Protein AF-A0A0G1U003-F1 (afdb_monomer_lite)

Sequence (260 aa):
MKIPNASFNQCFGLISQGITNNHKIAIVTQSVIHELNLAILPDIPWLSVIGLLAVGAGILLWPKIRLLILIPLIGFWFLHYNPWYAYGLAPLAVVIVGKILRRLPQPIAWVYCLLLLIGSASRKNPDLATYKAFLPAKLTAMNYIYDQAGGQPFASYHYLPEIYDFAYQYLYIWQAFRGRPLPTEFSYQPGAPTYINEKAGLLAMLPPVTKQPELIFLIIEKPDNIWHYPFESWLKQINFSEVVDKKIIGPELEVWQVAP

pLDDT: mean 77.99, std 18.66, range [32.09, 98.38]

Structure (mmCIF, N/CA/C/O backbone):
data_AF-A0A0G1U003-F1
#
_entry.id   AF-A0A0G1U003-F1
#
loop_
_atom_site.group_PDB
_atom_site.id
_atom_site.type_symbol
_atom_site.label_atom_id
_atom_site.label_alt_id
_atom_site.label_comp_id
_atom_site.label_asym_id
_atom_site.label_entity_id
_atom_site.label_seq_id
_atom_site.pdbx_PDB_ins_code
_atom_site.Cartn_x
_atom_site.Cartn_y
_atom_site.Cartn_z
_atom_site.occupancy
_atom_site.B_iso_or_equiv
_atom_site.auth_seq_id
_atom_site.auth_comp_id
_atom_site.auth_asym_id
_atom_site.auth_atom_id
_atom_site.pdbx_PDB_model_num
ATOM 1 N N . MET A 1 1 ? -23.713 -25.514 32.344 1.00 39.16 1 MET A N 1
ATOM 2 C CA . MET A 1 1 ? -22.641 -26.522 32.189 1.00 39.16 1 MET A CA 1
ATOM 3 C C . MET A 1 1 ? -21.382 -25.921 32.809 1.00 39.16 1 MET A C 1
ATOM 5 O O . MET A 1 1 ? -20.941 -24.888 32.330 1.00 39.16 1 MET A O 1
ATOM 9 N N . LYS A 1 2 ? -20.916 -26.427 33.961 1.00 32.66 2 LYS A N 1
ATOM 10 C CA . LYS A 1 2 ? -19.776 -25.859 34.710 1.00 32.66 2 LYS A CA 1
ATOM 11 C C . LYS A 1 2 ? -18.472 -26.449 34.169 1.00 32.66 2 LYS A C 1
ATOM 13 O O . LYS A 1 2 ? -18.298 -27.661 34.236 1.00 32.66 2 LYS A O 1
ATOM 18 N N . ILE A 1 3 ? -17.587 -25.601 33.655 1.00 35.09 3 ILE A N 1
ATOM 19 C CA . ILE A 1 3 ? -16.224 -25.973 33.256 1.00 35.09 3 ILE A CA 1
ATOM 20 C C . ILE A 1 3 ? -15.327 -25.855 34.504 1.00 35.09 3 ILE A C 1
ATOM 22 O O . ILE A 1 3 ? -15.489 -24.888 35.253 1.00 35.09 3 ILE A O 1
ATOM 26 N N . PRO A 1 4 ? -14.431 -26.817 34.794 1.00 44.50 4 PRO A N 1
ATOM 27 C CA . PRO A 1 4 ? -13.594 -26.756 35.985 1.00 44.50 4 PRO A CA 1
ATOM 28 C C . PRO A 1 4 ? -12.445 -25.754 35.815 1.00 44.50 4 PRO A C 1
ATOM 30 O O . PRO A 1 4 ? -11.776 -25.728 34.784 1.00 44.50 4 PRO A O 1
ATOM 33 N N . ASN A 1 5 ? -12.192 -24.973 36.871 1.00 40.19 5 ASN A N 1
ATOM 34 C CA . ASN A 1 5 ? -10.991 -24.157 37.045 1.00 40.19 5 ASN A CA 1
ATOM 35 C C . ASN A 1 5 ? -9.753 -25.064 37.124 1.00 40.19 5 ASN A C 1
ATOM 37 O O . ASN A 1 5 ? -9.452 -25.617 38.182 1.00 40.19 5 ASN A O 1
ATOM 41 N N . ALA A 1 6 ? -9.029 -25.198 36.014 1.00 38.81 6 ALA A N 1
ATOM 42 C CA . ALA A 1 6 ? -7.660 -25.693 36.016 1.00 38.81 6 ALA A CA 1
ATOM 43 C C . ALA A 1 6 ? -6.705 -24.506 36.223 1.00 38.81 6 ALA A C 1
ATOM 45 O O . ALA A 1 6 ? -6.741 -23.516 35.495 1.00 38.81 6 ALA A O 1
ATOM 46 N N . SER A 1 7 ? -5.872 -24.595 37.257 1.00 37.81 7 SER A N 1
ATOM 47 C CA . SER A 1 7 ? -4.879 -23.593 37.638 1.00 37.81 7 SER A CA 1
ATOM 48 C C . SER A 1 7 ? -3.868 -23.330 36.516 1.00 37.81 7 SER A C 1
ATOM 50 O O . SER A 1 7 ? -3.071 -24.197 36.164 1.00 37.81 7 SER A O 1
ATOM 52 N N . PHE A 1 8 ? -3.860 -22.094 36.020 1.00 40.66 8 PHE A N 1
ATOM 53 C CA . PHE A 1 8 ? -3.076 -21.595 34.882 1.00 40.66 8 PHE A CA 1
ATOM 54 C C . PHE A 1 8 ? -1.551 -21.489 35.130 1.00 40.66 8 PHE A C 1
ATOM 56 O O . PHE A 1 8 ? -0.791 -21.135 34.233 1.00 40.66 8 PHE A O 1
ATOM 63 N N . ASN A 1 9 ? -1.069 -21.836 36.329 1.00 36.97 9 ASN A N 1
ATOM 64 C CA . ASN A 1 9 ? 0.326 -21.625 36.742 1.00 36.97 9 ASN A CA 1
ATOM 65 C C . ASN A 1 9 ? 1.285 -22.802 36.474 1.00 36.97 9 ASN A C 1
ATOM 67 O O . ASN A 1 9 ? 2.432 -22.745 36.908 1.00 36.97 9 ASN A O 1
ATOM 71 N N . GLN A 1 10 ? 0.871 -23.857 35.760 1.00 36.75 10 GLN A N 1
ATOM 72 C CA . GLN A 1 10 ? 1.736 -25.025 35.501 1.00 36.75 10 GLN A CA 1
ATOM 73 C C . GLN A 1 10 ? 2.133 -25.256 34.030 1.00 36.75 10 GLN A C 1
ATOM 75 O O . GLN A 1 10 ? 2.961 -26.125 33.773 1.00 36.75 10 GLN A O 1
ATOM 80 N N . CYS A 1 11 ? 1.662 -24.449 33.069 1.00 36.75 11 CYS A N 1
ATOM 81 C CA . CYS A 1 11 ? 2.051 -24.598 31.652 1.00 36.75 11 CYS A CA 1
ATOM 82 C C . CYS A 1 11 ? 3.098 -23.592 31.139 1.00 36.75 11 CYS A C 1
ATOM 84 O O . CYS A 1 11 ? 3.609 -23.773 30.038 1.00 36.75 11 CYS A O 1
ATOM 86 N N . PHE A 1 12 ? 3.490 -22.582 31.923 1.00 39.31 12 PHE A N 1
ATOM 87 C CA . PHE A 1 12 ? 4.502 -21.594 31.505 1.00 39.31 12 PHE A CA 1
ATOM 88 C C . PHE A 1 12 ? 5.953 -21.952 31.884 1.00 39.31 12 PHE A C 1
ATOM 90 O O . PHE A 1 12 ? 6.874 -21.195 31.590 1.00 39.31 12 PHE A O 1
ATOM 97 N N . GLY A 1 13 ? 6.187 -23.122 32.487 1.00 32.09 13 GLY A N 1
ATOM 98 C CA . GLY A 1 13 ? 7.514 -23.537 32.960 1.00 32.09 13 GLY A CA 1
ATOM 99 C C . GLY A 1 13 ? 8.434 -24.210 31.932 1.00 32.09 13 GLY A C 1
ATOM 100 O O . GLY A 1 13 ? 9.567 -24.521 32.285 1.00 32.09 13 GLY A O 1
ATOM 101 N N . LEU A 1 14 ? 7.992 -24.475 30.693 1.00 35.47 14 LEU A N 1
ATOM 102 C CA . LEU A 1 14 ? 8.732 -25.367 29.775 1.00 35.47 14 LEU A CA 1
ATOM 103 C C . LEU A 1 14 ? 9.000 -24.840 28.355 1.00 35.47 14 LEU A C 1
ATOM 105 O O . LEU A 1 14 ? 9.573 -25.567 27.550 1.00 35.47 14 LEU A O 1
ATOM 109 N N . ILE A 1 15 ? 8.694 -23.575 28.045 1.00 43.00 15 ILE A N 1
ATOM 110 C CA . ILE A 1 15 ? 9.065 -22.958 26.749 1.00 43.00 15 ILE A CA 1
ATOM 111 C C . ILE A 1 15 ? 9.910 -21.694 26.974 1.00 43.00 15 ILE A C 1
ATOM 113 O O . ILE A 1 15 ? 9.718 -20.647 26.370 1.00 43.00 15 ILE A O 1
ATOM 117 N N . SER A 1 16 ? 10.875 -21.805 27.883 1.00 38.62 16 SER A N 1
ATOM 118 C CA . SER A 1 16 ? 12.062 -20.944 27.932 1.00 38.62 16 SER A CA 1
ATOM 119 C C . SER A 1 16 ? 13.303 -21.829 27.817 1.00 38.62 16 SER A C 1
ATOM 121 O O . SER A 1 16 ? 14.245 -21.749 28.601 1.00 38.62 16 SER A O 1
ATOM 123 N N . GLN A 1 17 ? 13.297 -22.754 26.851 1.00 42.28 17 GLN A N 1
ATOM 124 C CA . GLN A 1 17 ? 14.568 -23.279 26.375 1.00 42.28 17 GLN A CA 1
ATOM 125 C C . GLN A 1 17 ? 15.202 -22.158 25.568 1.00 42.28 17 GLN A C 1
ATOM 127 O O . GLN A 1 17 ? 14.739 -21.816 24.481 1.00 42.28 17 GLN A O 1
ATOM 132 N N . GLY A 1 18 ? 16.195 -21.520 26.189 1.00 40.31 18 GLY A N 1
ATOM 133 C CA . GLY A 1 18 ? 16.926 -20.400 25.631 1.00 40.31 18 GLY A CA 1
ATOM 134 C C . GLY A 1 18 ? 17.326 -20.701 24.197 1.00 40.31 18 GLY A C 1
ATOM 135 O O . GLY A 1 18 ? 18.188 -21.541 23.945 1.00 40.31 18 GLY A O 1
ATOM 136 N N . ILE A 1 19 ? 16.698 -19.991 23.261 1.00 47.06 19 ILE A N 1
ATOM 137 C CA . ILE A 1 19 ? 17.207 -19.868 21.903 1.00 47.06 19 ILE A CA 1
ATOM 138 C C . ILE A 1 19 ? 18.576 -19.219 22.072 1.00 47.06 19 ILE A C 1
ATOM 140 O O . ILE A 1 19 ? 18.680 -18.012 22.309 1.00 47.06 19 ILE A O 1
ATOM 144 N N . THR A 1 20 ? 19.615 -20.051 22.066 1.00 53.66 20 THR A N 1
ATOM 145 C CA . THR A 1 20 ? 20.994 -19.613 22.250 1.00 53.66 20 THR A CA 1
ATOM 146 C C . THR A 1 20 ? 21.300 -18.547 21.203 1.00 53.66 20 THR A C 1
ATOM 148 O O . THR A 1 20 ? 20.769 -18.586 20.089 1.00 53.66 20 THR A O 1
ATOM 151 N N . ASN A 1 21 ? 22.153 -17.578 21.538 1.00 53.84 21 ASN A N 1
ATOM 152 C CA . ASN A 1 21 ? 22.548 -16.533 20.587 1.00 53.84 21 ASN A CA 1
ATOM 153 C C . ASN A 1 21 ? 23.043 -17.133 19.258 1.00 53.84 21 ASN A C 1
ATOM 155 O O . ASN A 1 21 ? 22.779 -16.572 18.202 1.00 53.84 21 ASN A O 1
ATOM 159 N N . ASN A 1 22 ? 23.634 -18.331 19.296 1.00 54.34 22 ASN A N 1
ATOM 160 C CA . ASN A 1 22 ? 24.068 -19.078 18.117 1.00 54.34 22 ASN A CA 1
ATOM 161 C C . ASN A 1 22 ? 22.910 -19.486 17.192 1.00 54.34 22 ASN A C 1
ATOM 163 O O . ASN A 1 22 ? 23.078 -19.477 15.978 1.00 54.34 22 ASN A O 1
ATOM 167 N N . HIS A 1 23 ? 21.733 -19.805 17.733 1.00 50.38 23 HIS A N 1
ATOM 168 C CA . HIS A 1 23 ? 20.561 -20.168 16.934 1.00 50.38 23 HIS A CA 1
ATOM 169 C C . HIS A 1 23 ? 19.906 -18.935 16.292 1.00 50.38 23 HIS A C 1
ATOM 171 O O . HIS A 1 23 ? 19.503 -18.984 15.133 1.00 50.38 23 HIS A O 1
ATOM 177 N N . LYS A 1 24 ? 19.889 -17.791 16.996 1.00 49.19 24 LYS A N 1
ATOM 178 C CA . LYS A 1 24 ? 19.466 -16.503 16.413 1.00 49.19 24 LYS A CA 1
ATOM 179 C C . LYS A 1 24 ? 20.416 -16.049 15.306 1.00 49.19 24 LYS A C 1
ATOM 181 O O . LYS A 1 24 ? 19.954 -15.625 14.254 1.00 49.19 24 LYS A O 1
ATOM 186 N N . ILE A 1 25 ? 21.727 -16.189 15.524 1.00 57.12 25 ILE A N 1
ATOM 187 C CA . ILE A 1 25 ? 22.747 -15.902 14.509 1.00 57.12 25 ILE A CA 1
ATOM 188 C C . ILE A 1 25 ? 22.550 -16.824 13.308 1.00 57.12 25 ILE A C 1
ATOM 190 O O . ILE A 1 25 ? 22.477 -16.322 12.201 1.00 57.12 25 ILE A O 1
ATOM 194 N N . ALA A 1 26 ? 22.356 -18.131 13.503 1.00 57.47 26 ALA A N 1
ATOM 195 C CA . ALA A 1 26 ? 22.136 -19.066 12.400 1.00 57.47 26 ALA A CA 1
ATOM 196 C C . ALA A 1 26 ? 20.903 -18.715 11.549 1.00 57.47 26 ALA A C 1
ATOM 198 O O . ALA A 1 26 ? 20.994 -18.748 10.326 1.00 57.47 26 ALA A O 1
ATOM 199 N N . ILE A 1 27 ? 19.786 -18.322 12.170 1.00 55.41 27 ILE A N 1
ATOM 200 C CA . ILE A 1 27 ? 18.566 -17.911 11.456 1.00 55.41 27 ILE A CA 1
ATOM 201 C C . ILE A 1 27 ? 18.794 -16.602 10.688 1.00 55.41 27 ILE A C 1
ATOM 203 O O . ILE A 1 27 ? 18.436 -16.511 9.517 1.00 55.41 27 ILE A O 1
ATOM 207 N N . VAL A 1 28 ? 19.446 -15.609 11.302 1.00 52.78 28 VAL A N 1
ATOM 208 C CA . VAL A 1 28 ? 19.795 -14.348 10.625 1.00 52.78 28 VAL A CA 1
ATOM 209 C C . VAL A 1 28 ? 20.777 -14.600 9.481 1.00 52.78 28 VAL A C 1
ATOM 211 O O . VAL A 1 28 ? 20.593 -14.069 8.395 1.00 52.78 28 VAL A O 1
ATOM 214 N N . THR A 1 29 ? 21.784 -15.452 9.674 1.00 56.41 29 THR A N 1
ATOM 215 C CA . THR A 1 29 ? 22.757 -15.815 8.639 1.00 56.41 29 THR A CA 1
ATOM 216 C C . THR A 1 29 ? 22.098 -16.588 7.498 1.00 56.41 29 THR A C 1
ATOM 218 O O . THR A 1 29 ? 22.382 -16.294 6.345 1.00 56.41 29 THR A O 1
ATOM 221 N N . GLN A 1 30 ? 21.184 -17.521 7.778 1.00 55.81 30 GLN A N 1
ATOM 222 C CA . GLN A 1 30 ? 20.428 -18.232 6.742 1.00 55.81 30 GLN A CA 1
ATOM 223 C C . GLN A 1 30 ? 19.489 -17.302 5.976 1.00 55.81 30 GLN A C 1
ATOM 225 O O . GLN A 1 30 ? 19.419 -17.401 4.757 1.00 55.81 30 GLN A O 1
ATOM 230 N N . SER A 1 31 ? 18.830 -16.368 6.661 1.00 47.28 31 SER A N 1
ATOM 231 C CA . SER A 1 31 ? 17.992 -15.348 6.031 1.00 47.28 31 SER A CA 1
ATOM 232 C C . SER A 1 31 ? 18.815 -14.408 5.154 1.00 47.28 31 SER A C 1
ATOM 234 O O . SER A 1 31 ? 18.435 -14.147 4.023 1.00 47.28 31 SER A O 1
ATOM 236 N N . VAL A 1 32 ? 19.977 -13.952 5.630 1.00 50.94 32 VAL A N 1
ATOM 237 C CA . VAL A 1 32 ? 20.895 -13.105 4.856 1.00 50.94 32 VAL A CA 1
ATOM 238 C C . VAL A 1 32 ? 21.459 -13.866 3.659 1.00 50.94 32 VAL A C 1
ATOM 240 O O . VAL A 1 32 ? 21.494 -13.312 2.573 1.00 50.94 32 VAL A O 1
ATOM 243 N N . ILE A 1 33 ? 21.851 -15.134 3.808 1.00 53.09 33 ILE A N 1
ATOM 244 C CA . ILE A 1 33 ? 22.322 -15.969 2.690 1.00 53.09 33 ILE A CA 1
ATOM 245 C C . ILE A 1 33 ? 21.193 -16.240 1.691 1.00 53.09 33 ILE A C 1
ATOM 247 O O . ILE A 1 33 ? 21.440 -16.248 0.491 1.00 53.09 33 ILE A O 1
ATOM 251 N N . HIS A 1 34 ? 19.961 -16.445 2.154 1.00 54.28 34 HIS A N 1
ATOM 252 C CA . HIS A 1 34 ? 18.806 -16.647 1.284 1.00 54.28 34 HIS A CA 1
ATOM 253 C C . HIS A 1 34 ? 18.466 -15.377 0.494 1.00 54.28 34 HIS A C 1
ATOM 255 O O . HIS A 1 34 ? 18.334 -15.447 -0.722 1.00 54.28 34 HIS A O 1
ATOM 261 N N . GLU A 1 35 ? 18.429 -14.217 1.152 1.00 47.06 35 GLU A N 1
ATOM 262 C CA . GLU A 1 35 ? 18.242 -12.910 0.508 1.00 47.06 35 GLU A CA 1
ATOM 263 C C . GLU A 1 35 ? 19.414 -12.563 -0.424 1.00 47.06 35 GLU A C 1
ATOM 265 O O . GLU A 1 35 ? 19.202 -12.047 -1.515 1.00 47.06 35 GLU A O 1
ATOM 270 N N . LEU A 1 36 ? 20.654 -12.917 -0.063 1.00 46.53 36 LEU A N 1
ATOM 271 C CA . LEU A 1 36 ? 21.818 -12.794 -0.947 1.00 46.53 36 LEU A CA 1
ATOM 272 C C . LEU A 1 36 ? 21.691 -13.708 -2.169 1.00 46.53 36 LEU A C 1
ATOM 274 O O . LEU A 1 36 ? 21.957 -13.260 -3.275 1.00 46.53 36 LEU A O 1
ATOM 278 N N . ASN A 1 37 ? 21.236 -14.951 -2.006 1.00 48.28 37 ASN A N 1
ATOM 279 C CA . ASN A 1 37 ? 21.010 -15.877 -3.119 1.00 48.28 37 ASN A CA 1
ATOM 280 C C . ASN A 1 37 ? 19.840 -15.445 -4.019 1.00 48.28 37 ASN A C 1
ATOM 282 O O . ASN A 1 37 ? 19.847 -15.749 -5.206 1.00 48.28 37 ASN A O 1
ATOM 286 N N . LEU A 1 38 ? 18.850 -14.728 -3.479 1.00 48.62 38 LEU A N 1
ATOM 287 C CA . LEU A 1 38 ? 17.764 -14.115 -4.252 1.00 48.62 38 LEU A CA 1
ATOM 288 C C . LEU A 1 38 ? 18.200 -12.811 -4.943 1.00 48.62 38 LEU A C 1
ATOM 290 O O . LEU A 1 38 ? 17.670 -12.466 -5.999 1.00 48.62 38 LEU A O 1
ATOM 294 N N . ALA A 1 39 ? 19.154 -12.087 -4.352 1.00 41.53 39 ALA A N 1
ATOM 295 C CA . ALA A 1 39 ? 19.672 -10.819 -4.852 1.00 41.53 39 ALA A CA 1
ATOM 296 C C . ALA A 1 39 ? 20.861 -10.976 -5.809 1.00 41.53 39 ALA A C 1
ATOM 298 O O . ALA A 1 39 ? 21.170 -10.042 -6.537 1.00 41.53 39 ALA A O 1
ATOM 299 N N . ILE A 1 40 ? 21.549 -12.114 -5.860 1.00 43.78 40 ILE A N 1
ATOM 300 C CA . ILE A 1 40 ? 22.584 -12.344 -6.871 1.00 43.78 40 ILE A CA 1
ATOM 301 C C . ILE A 1 40 ? 21.887 -12.505 -8.230 1.00 43.78 40 ILE A C 1
ATOM 303 O O . ILE A 1 40 ? 20.922 -13.253 -8.372 1.00 43.78 40 ILE A O 1
ATOM 307 N N . LEU A 1 41 ? 22.353 -11.729 -9.221 1.00 46.25 41 LEU A N 1
ATOM 308 C CA . LEU A 1 41 ? 22.009 -11.859 -10.643 1.00 46.25 41 LEU A CA 1
ATOM 309 C C . LEU A 1 41 ? 21.799 -13.335 -11.018 1.00 46.25 41 LEU A C 1
ATOM 311 O O . LEU A 1 41 ? 22.546 -14.163 -10.506 1.00 46.25 41 LEU A O 1
ATOM 315 N N . PRO A 1 42 ? 20.867 -13.665 -11.936 1.00 45.12 42 PRO A N 1
ATOM 316 C CA . PRO A 1 42 ? 20.577 -15.052 -12.301 1.00 45.12 42 PRO A CA 1
ATOM 317 C C . PRO A 1 42 ? 21.884 -15.831 -12.460 1.00 45.12 42 PRO A C 1
ATOM 319 O O . PRO A 1 42 ? 22.745 -15.350 -13.202 1.00 45.12 42 PRO A O 1
ATOM 322 N N . ASP A 1 43 ? 22.018 -16.965 -11.749 1.00 49.59 43 ASP A N 1
ATOM 323 C CA . ASP A 1 43 ? 23.151 -17.921 -11.704 1.00 49.59 43 ASP A CA 1
ATOM 324 C C . ASP A 1 43 ? 23.443 -18.542 -13.080 1.00 49.59 43 ASP A C 1
ATOM 326 O O . ASP A 1 43 ? 23.496 -19.749 -13.311 1.00 49.59 43 ASP A O 1
ATOM 330 N N . ILE A 1 44 ? 23.569 -17.679 -14.063 1.00 60.91 44 ILE A N 1
ATOM 331 C CA . ILE A 1 44 ? 23.597 -17.956 -15.469 1.00 60.91 44 ILE A CA 1
ATOM 332 C C . ILE A 1 44 ? 24.861 -17.246 -15.948 1.00 60.91 44 ILE A C 1
ATOM 334 O O . ILE A 1 44 ? 24.814 -16.085 -16.368 1.00 60.91 44 ILE A O 1
ATOM 338 N N . PRO A 1 45 ? 26.020 -17.928 -15.880 1.00 64.25 45 PRO A N 1
ATOM 339 C CA . PRO A 1 45 ? 27.325 -17.348 -16.189 1.00 64.25 45 PRO A CA 1
ATOM 340 C C . PRO A 1 45 ? 27.403 -16.698 -17.575 1.00 64.25 45 PRO A C 1
ATOM 342 O O . PRO A 1 45 ? 28.241 -15.838 -17.814 1.00 64.25 45 PRO A O 1
ATOM 345 N N . TRP A 1 46 ? 26.526 -17.076 -18.510 1.00 64.88 46 TRP A N 1
ATOM 346 C CA . TRP A 1 46 ? 26.493 -16.468 -19.836 1.00 64.88 46 TRP A CA 1
ATOM 347 C C . TRP A 1 46 ? 25.840 -15.074 -19.860 1.00 64.88 46 TRP A C 1
ATOM 349 O O . TRP A 1 46 ? 26.194 -14.265 -20.717 1.00 64.88 46 TRP A O 1
ATOM 359 N N . LEU A 1 47 ? 24.949 -14.736 -18.918 1.00 55.66 47 LEU A N 1
ATOM 360 C CA . LEU A 1 47 ? 24.332 -13.404 -18.845 1.00 55.66 47 LEU A CA 1
ATOM 361 C C . LEU A 1 47 ? 25.326 -12.332 -18.382 1.00 55.66 47 LEU A C 1
ATOM 363 O O . LEU A 1 47 ? 25.301 -11.216 -18.903 1.00 55.66 47 LEU A O 1
ATOM 367 N N . SER A 1 48 ? 26.248 -12.667 -17.475 1.00 57.75 48 SER A N 1
ATOM 368 C CA . SER A 1 48 ? 27.329 -11.758 -17.069 1.00 57.75 48 SER A CA 1
ATOM 369 C C . SER A 1 48 ? 28.317 -11.507 -18.213 1.00 57.75 48 SER A C 1
ATOM 371 O O . SER A 1 48 ? 28.742 -10.369 -18.421 1.00 57.75 48 SER A O 1
ATOM 373 N N . VAL A 1 49 ? 28.604 -12.529 -19.029 1.00 69.81 49 VAL A N 1
ATOM 374 C CA . VAL A 1 49 ? 29.417 -12.399 -20.250 1.00 69.81 49 VAL A CA 1
ATOM 375 C C . VAL A 1 49 ? 28.735 -11.491 -21.277 1.00 69.81 49 VAL A C 1
ATOM 377 O O . VAL A 1 49 ? 29.374 -10.580 -21.803 1.00 69.81 49 VAL A O 1
ATOM 380 N N . ILE A 1 50 ? 27.433 -11.666 -21.532 1.00 67.31 50 ILE A N 1
ATOM 381 C CA . ILE A 1 50 ? 26.676 -10.779 -22.433 1.00 67.31 50 ILE A CA 1
ATOM 382 C C . ILE A 1 50 ? 26.644 -9.344 -21.897 1.00 67.31 50 ILE A C 1
ATOM 384 O O . ILE A 1 50 ? 26.839 -8.403 -22.669 1.00 67.31 50 ILE A O 1
ATOM 388 N N . GLY A 1 51 ? 26.455 -9.165 -20.587 1.00 63.50 51 GLY A N 1
ATOM 389 C CA . GLY A 1 51 ? 26.514 -7.857 -19.935 1.00 63.50 51 GLY A CA 1
ATOM 390 C C . GLY A 1 51 ? 27.859 -7.161 -20.159 1.00 63.50 51 GLY A C 1
ATOM 391 O O . GLY A 1 51 ? 27.895 -6.021 -20.620 1.00 63.50 51 GLY A O 1
ATOM 392 N N . LEU A 1 52 ? 28.971 -7.863 -19.928 1.00 67.50 52 LEU A N 1
ATOM 393 C CA . LEU A 1 52 ? 30.323 -7.341 -20.149 1.00 67.50 52 LEU A CA 1
ATOM 394 C C . LEU A 1 52 ? 30.587 -6.989 -21.621 1.00 67.50 52 LEU A C 1
ATOM 396 O O . LEU A 1 52 ? 31.162 -5.936 -21.904 1.00 67.50 52 LEU A O 1
ATOM 400 N N . LEU A 1 53 ? 30.124 -7.816 -22.563 1.00 71.81 53 LEU A N 1
ATOM 401 C CA . LEU A 1 53 ? 30.247 -7.543 -23.999 1.00 71.81 53 LEU A CA 1
ATOM 402 C C . LEU A 1 53 ? 29.432 -6.313 -24.424 1.00 71.81 53 LEU A C 1
ATOM 404 O O . LEU A 1 53 ? 29.939 -5.469 -25.165 1.00 71.81 53 LEU A O 1
ATOM 408 N N . ALA A 1 54 ? 28.202 -6.167 -23.926 1.00 64.44 54 ALA A N 1
ATOM 409 C CA . ALA A 1 54 ? 27.352 -5.010 -24.206 1.00 64.44 54 ALA A CA 1
ATOM 410 C C . ALA A 1 54 ? 27.960 -3.707 -23.658 1.00 64.44 54 ALA A C 1
ATOM 412 O O . ALA A 1 54 ? 27.934 -2.671 -24.328 1.00 64.44 54 ALA A O 1
ATOM 413 N N . VAL A 1 55 ? 28.570 -3.765 -22.473 1.00 61.56 55 VAL A N 1
ATOM 414 C CA . VAL A 1 55 ? 29.279 -2.638 -21.851 1.00 61.56 55 VAL A CA 1
ATOM 415 C C . VAL A 1 55 ? 30.541 -2.276 -22.623 1.00 61.56 55 VAL A C 1
ATOM 417 O O . VAL A 1 55 ? 30.738 -1.105 -22.951 1.00 61.56 55 VAL A O 1
ATOM 420 N N . GLY A 1 56 ? 31.363 -3.267 -22.977 1.00 70.12 56 GLY A N 1
ATOM 421 C CA . GLY A 1 56 ? 32.558 -3.068 -23.797 1.00 70.12 56 GLY A CA 1
ATOM 422 C C . GLY A 1 56 ? 32.222 -2.425 -25.144 1.00 70.12 56 GLY A C 1
ATOM 423 O O . GLY A 1 56 ? 32.828 -1.420 -25.523 1.00 70.12 56 GLY A O 1
ATOM 424 N N . ALA A 1 57 ? 31.184 -2.926 -25.821 1.00 69.06 57 ALA A N 1
ATOM 425 C CA . ALA A 1 57 ? 30.675 -2.345 -27.059 1.00 69.06 57 ALA A CA 1
ATOM 426 C C . ALA A 1 57 ? 30.171 -0.904 -26.855 1.00 69.06 57 ALA A C 1
ATOM 428 O O . ALA A 1 57 ? 30.508 -0.019 -27.643 1.00 69.06 57 ALA A O 1
ATOM 429 N N . GLY A 1 58 ? 29.426 -0.629 -25.779 1.00 64.06 58 GLY A N 1
ATOM 430 C CA . GLY A 1 58 ? 28.937 0.713 -25.448 1.00 64.06 58 GLY A CA 1
ATOM 431 C C . GLY A 1 58 ? 30.057 1.732 -25.197 1.00 64.06 58 GLY A C 1
ATOM 432 O O . GLY A 1 58 ? 29.980 2.869 -25.673 1.00 64.06 58 GLY A O 1
ATOM 433 N N . ILE A 1 59 ? 31.127 1.321 -24.510 1.00 67.19 59 ILE A N 1
ATOM 434 C CA . ILE A 1 59 ? 32.315 2.146 -24.228 1.00 67.19 59 ILE A CA 1
ATOM 435 C C . ILE A 1 59 ? 33.092 2.460 -25.514 1.00 67.19 59 ILE A C 1
ATOM 437 O O . ILE A 1 59 ? 33.526 3.604 -25.713 1.00 67.19 59 ILE A O 1
ATOM 441 N N . LEU A 1 60 ? 33.255 1.468 -26.395 1.00 70.31 60 LEU A N 1
ATOM 442 C CA . LEU A 1 60 ? 33.934 1.612 -27.687 1.00 70.31 60 LEU A CA 1
ATOM 443 C C . LEU A 1 60 ? 33.150 2.516 -28.644 1.00 70.31 60 LEU A C 1
ATOM 445 O O . LEU A 1 60 ? 33.725 3.420 -29.249 1.00 70.31 60 LEU A O 1
ATOM 449 N N . LEU A 1 61 ? 31.834 2.321 -28.738 1.00 68.38 61 LEU A N 1
ATOM 450 C CA . LEU A 1 61 ? 30.983 3.011 -29.706 1.00 68.38 61 LEU A CA 1
ATOM 451 C C . LEU A 1 61 ? 30.700 4.478 -29.341 1.00 68.38 61 LEU A C 1
ATOM 453 O O . LEU A 1 61 ? 30.416 5.271 -30.243 1.00 68.38 61 LEU A O 1
ATOM 457 N N . TRP A 1 62 ? 30.779 4.876 -28.061 1.00 69.00 62 TRP A N 1
ATOM 458 C CA . TRP A 1 62 ? 30.384 6.229 -27.632 1.00 69.00 62 TRP A CA 1
ATOM 459 C C . TRP A 1 62 ? 31.290 6.867 -26.563 1.00 69.00 62 TRP A C 1
ATOM 461 O O . TRP A 1 62 ? 30.905 6.950 -25.394 1.00 69.00 62 TRP A O 1
ATOM 471 N N . PRO A 1 63 ? 32.435 7.465 -26.959 1.00 74.31 63 PRO A N 1
ATOM 472 C CA . PRO A 1 63 ? 33.379 8.103 -26.034 1.00 74.31 63 PRO A CA 1
ATOM 473 C C . PRO A 1 63 ? 32.760 9.150 -25.104 1.00 74.31 63 PRO A C 1
ATOM 475 O O . PRO A 1 63 ? 33.132 9.231 -23.939 1.00 74.31 63 PRO A O 1
ATOM 478 N N . LYS A 1 64 ? 31.766 9.904 -25.590 1.00 75.94 64 LYS A N 1
ATOM 479 C CA . LYS A 1 64 ? 31.115 10.991 -24.839 1.00 75.94 64 LYS A CA 1
ATOM 480 C C . LYS A 1 64 ? 30.200 10.520 -23.700 1.00 75.94 64 LYS A C 1
ATOM 482 O O . LYS A 1 64 ? 29.820 11.335 -22.873 1.00 75.94 64 LYS A O 1
ATOM 487 N N . ILE A 1 65 ? 29.823 9.239 -23.668 1.00 71.56 65 ILE A N 1
ATOM 488 C CA . ILE A 1 65 ? 28.874 8.681 -22.683 1.00 71.56 65 ILE A CA 1
ATOM 489 C C . ILE A 1 65 ? 29.589 7.688 -21.748 1.00 71.56 65 ILE A C 1
ATOM 491 O O . ILE A 1 65 ? 28.986 7.161 -20.822 1.00 71.56 65 ILE A O 1
ATOM 495 N N . ARG A 1 66 ? 30.902 7.463 -21.931 1.00 74.25 66 ARG A N 1
ATOM 496 C CA . ARG A 1 66 ? 31.684 6.478 -21.163 1.00 74.25 66 ARG A CA 1
ATOM 497 C C . ARG A 1 66 ? 31.568 6.657 -19.654 1.00 74.25 66 ARG A C 1
ATOM 499 O O . ARG A 1 66 ? 31.381 5.666 -18.967 1.00 74.25 66 ARG A O 1
ATOM 506 N N . LEU A 1 67 ? 31.624 7.890 -19.148 1.00 72.56 67 LEU A N 1
ATOM 507 C CA . LEU A 1 67 ? 31.486 8.160 -17.711 1.00 72.56 67 LEU A CA 1
ATOM 508 C C . LEU A 1 67 ? 30.096 7.784 -17.180 1.00 72.56 67 LEU A C 1
ATOM 510 O O . LEU A 1 67 ? 29.991 7.208 -16.104 1.00 72.56 67 LEU A O 1
ATOM 514 N N . LEU A 1 68 ? 29.045 8.027 -17.967 1.00 67.75 68 LEU A N 1
ATOM 515 C CA . LEU A 1 68 ? 27.667 7.681 -17.611 1.00 67.75 68 LEU A CA 1
ATOM 516 C C . LEU A 1 68 ? 27.429 6.159 -17.596 1.00 67.75 68 LEU A C 1
ATOM 518 O O . LEU A 1 68 ? 26.503 5.698 -16.947 1.00 67.75 68 LEU A O 1
ATOM 522 N N . ILE A 1 69 ? 28.247 5.385 -18.317 1.00 69.44 69 ILE A N 1
ATOM 523 C CA . ILE A 1 69 ? 28.187 3.916 -18.340 1.00 69.44 69 ILE A CA 1
ATOM 524 C C . ILE A 1 69 ? 29.075 3.337 -17.232 1.00 69.44 69 ILE A C 1
ATOM 526 O O . ILE A 1 69 ? 28.634 2.491 -16.464 1.00 69.44 69 ILE A O 1
ATOM 530 N N . LEU A 1 70 ? 30.318 3.808 -17.126 1.00 73.31 70 LEU A N 1
ATOM 531 C CA . LEU A 1 70 ? 31.323 3.259 -16.218 1.00 73.31 70 LEU A CA 1
ATOM 532 C C . LEU A 1 70 ? 31.019 3.540 -14.745 1.00 73.31 70 LEU A C 1
ATOM 534 O O . LEU A 1 70 ? 31.223 2.652 -13.928 1.00 73.31 70 LEU A O 1
ATOM 538 N N . ILE A 1 71 ? 30.520 4.732 -14.395 1.00 72.44 71 ILE A N 1
ATOM 539 C CA . ILE A 1 71 ? 30.255 5.086 -12.990 1.00 72.44 71 ILE A CA 1
ATOM 540 C C . ILE A 1 71 ? 29.171 4.179 -12.377 1.00 72.44 71 ILE A C 1
ATOM 542 O O . ILE A 1 71 ? 29.443 3.592 -11.329 1.00 72.44 71 ILE A O 1
ATOM 546 N N . PRO A 1 72 ? 27.995 3.972 -13.009 1.00 69.44 72 PRO A N 1
ATOM 547 C CA . PRO A 1 72 ? 27.007 3.028 -12.495 1.00 69.44 72 PRO A CA 1
ATOM 548 C C . PRO A 1 72 ? 27.521 1.592 -12.474 1.00 69.44 72 PRO A C 1
ATOM 550 O O . PRO A 1 72 ? 27.285 0.898 -11.501 1.00 69.44 72 PRO A O 1
ATOM 553 N N . LEU A 1 73 ? 28.262 1.146 -13.497 1.00 70.38 73 LEU A N 1
ATOM 554 C CA . LEU A 1 73 ? 28.783 -0.226 -13.552 1.00 70.38 73 LEU A CA 1
ATOM 555 C C . LEU A 1 73 ? 29.814 -0.536 -12.472 1.00 70.38 73 LEU A C 1
ATOM 557 O O . LEU A 1 73 ? 29.750 -1.601 -11.867 1.00 70.38 73 LEU A O 1
ATOM 561 N N . ILE A 1 74 ? 30.736 0.392 -12.215 1.00 72.50 74 ILE A N 1
ATOM 562 C CA . ILE A 1 74 ? 31.677 0.277 -11.099 1.00 72.50 74 ILE A CA 1
ATOM 563 C C . ILE A 1 74 ? 30.893 0.303 -9.785 1.00 72.50 74 ILE A C 1
ATOM 565 O O . ILE A 1 74 ? 31.108 -0.560 -8.944 1.00 72.50 74 ILE A O 1
ATOM 569 N N . GLY A 1 75 ? 29.931 1.220 -9.635 1.00 68.12 75 GLY A N 1
ATOM 570 C CA . GLY A 1 75 ? 29.036 1.250 -8.476 1.00 68.12 75 GLY A CA 1
ATOM 571 C C . GLY A 1 75 ? 28.310 -0.082 -8.253 1.00 68.12 75 GLY A C 1
ATOM 572 O O . GLY A 1 75 ? 28.318 -0.599 -7.143 1.00 68.12 75 GLY A O 1
ATOM 573 N N . PHE A 1 76 ? 27.760 -0.689 -9.305 1.00 68.25 76 PHE A N 1
ATOM 574 C CA . PHE A 1 76 ? 27.049 -1.970 -9.242 1.00 68.25 76 PHE A CA 1
ATOM 575 C C . PHE A 1 76 ? 27.945 -3.160 -8.929 1.00 68.25 76 PHE A C 1
ATOM 577 O O . PHE A 1 76 ? 27.451 -4.141 -8.391 1.00 68.25 76 PHE A O 1
ATOM 584 N N . TRP A 1 77 ? 29.243 -3.086 -9.223 1.00 67.25 77 TRP A N 1
ATOM 585 C CA . TRP A 1 77 ? 30.183 -4.144 -8.856 1.00 67.25 77 TRP A CA 1
ATOM 586 C C . TRP A 1 77 ? 30.441 -4.204 -7.343 1.00 67.25 77 TRP A C 1
ATOM 588 O O . TRP A 1 77 ? 30.751 -5.265 -6.810 1.00 67.25 77 TRP A O 1
ATOM 598 N N . PHE A 1 78 ? 30.311 -3.071 -6.645 1.00 67.25 78 PHE A N 1
ATOM 599 C CA . PHE A 1 78 ? 30.562 -2.965 -5.202 1.00 67.25 78 PHE A CA 1
ATOM 600 C C . PHE A 1 78 ? 29.286 -2.867 -4.352 1.00 67.25 78 PHE A C 1
ATOM 602 O O . PHE A 1 78 ? 29.365 -2.953 -3.127 1.00 67.25 78 PHE A O 1
ATOM 609 N N . LEU A 1 79 ? 28.118 -2.683 -4.972 1.00 61.47 79 LEU A N 1
ATOM 610 C CA . LEU A 1 79 ? 26.827 -2.612 -4.291 1.00 61.47 79 LEU A CA 1
ATOM 611 C C . LEU A 1 79 ? 26.095 -3.956 -4.381 1.00 61.47 79 LEU A C 1
ATOM 613 O O . LEU A 1 79 ? 26.119 -4.616 -5.416 1.00 61.47 79 LEU A O 1
ATOM 617 N N . HIS A 1 80 ? 25.399 -4.338 -3.308 1.00 63.56 80 HIS A N 1
ATOM 618 C CA . HIS A 1 80 ? 24.496 -5.492 -3.315 1.00 63.56 80 HIS A CA 1
ATOM 619 C C . HIS A 1 80 ? 23.467 -5.319 -4.425 1.00 63.56 80 HIS A C 1
ATOM 621 O O . HIS A 1 80 ? 22.760 -4.314 -4.428 1.00 63.56 80 HIS A O 1
ATOM 627 N N . TYR A 1 81 ? 23.395 -6.262 -5.368 1.00 60.09 81 TYR A N 1
ATOM 628 C CA . TYR A 1 81 ? 22.506 -6.112 -6.512 1.00 60.09 81 TYR A CA 1
ATOM 629 C C . TYR A 1 81 ? 21.071 -5.891 -6.037 1.00 60.09 81 TYR A C 1
ATOM 631 O O . TYR A 1 81 ? 20.501 -6.664 -5.272 1.00 60.09 81 TYR A O 1
ATOM 639 N N . ASN A 1 82 ? 20.507 -4.781 -6.491 1.00 60.34 82 ASN A N 1
ATOM 640 C CA . ASN A 1 82 ? 19.150 -4.385 -6.203 1.00 60.34 82 ASN A CA 1
ATOM 641 C C . ASN A 1 82 ? 18.473 -4.095 -7.547 1.00 60.34 82 ASN A C 1
ATOM 643 O O . ASN A 1 82 ? 19.028 -3.318 -8.321 1.00 60.34 82 ASN A O 1
ATOM 647 N N . PRO A 1 83 ? 17.290 -4.645 -7.863 1.00 61.94 83 PRO A N 1
ATOM 648 C CA . PRO A 1 83 ? 16.588 -4.350 -9.115 1.00 61.94 83 PRO A CA 1
ATOM 649 C C . PRO A 1 83 ? 16.437 -2.844 -9.410 1.00 61.94 83 PRO A C 1
ATOM 651 O O . PRO A 1 83 ? 16.465 -2.439 -10.574 1.00 61.94 83 PRO A O 1
ATOM 654 N N . TRP A 1 84 ? 16.374 -1.994 -8.373 1.00 57.69 84 TRP A N 1
ATOM 655 C CA . TRP A 1 84 ? 16.365 -0.525 -8.481 1.00 57.69 84 TRP A CA 1
ATOM 656 C C . TRP A 1 84 ? 17.561 0.047 -9.259 1.00 57.69 84 TRP A C 1
ATOM 658 O O . TRP A 1 84 ? 17.461 1.079 -9.921 1.00 57.69 84 TRP A O 1
ATOM 668 N N . TYR A 1 85 ? 18.684 -0.657 -9.265 1.00 66.56 85 TYR A N 1
ATOM 669 C CA . TYR A 1 85 ? 19.892 -0.309 -10.003 1.00 66.56 85 TYR A CA 1
ATOM 670 C C . TYR A 1 85 ? 19.745 -0.461 -11.514 1.00 66.56 85 TYR A C 1
ATOM 672 O O . TYR A 1 85 ? 20.226 0.385 -12.270 1.00 66.56 85 TYR A O 1
ATOM 680 N N . ALA A 1 86 ? 19.003 -1.472 -11.968 1.00 69.88 86 ALA A N 1
ATOM 681 C CA . ALA A 1 86 ? 18.684 -1.628 -13.382 1.00 69.88 86 ALA A CA 1
ATOM 682 C C . ALA A 1 86 ? 17.822 -0.459 -13.890 1.00 69.88 86 ALA A C 1
ATOM 684 O O . ALA A 1 86 ? 18.029 0.017 -15.008 1.00 69.88 86 ALA A O 1
ATOM 685 N N . TYR A 1 87 ? 16.929 0.082 -13.051 1.00 69.81 87 TYR A N 1
ATOM 686 C CA . TYR A 1 87 ? 16.192 1.308 -13.377 1.00 69.81 87 TYR A CA 1
ATOM 687 C C . TYR A 1 87 ? 17.112 2.527 -13.516 1.00 69.81 87 TYR A C 1
ATOM 689 O O . TYR A 1 87 ? 16.865 3.382 -14.366 1.00 69.81 87 TYR A O 1
ATOM 697 N N . GLY A 1 88 ? 18.224 2.581 -12.776 1.00 67.25 88 GLY A N 1
ATOM 698 C CA . GLY A 1 88 ? 19.265 3.600 -12.950 1.00 67.25 88 GLY A CA 1
ATOM 699 C C . GLY A 1 88 ? 19.921 3.592 -14.339 1.00 67.25 88 GLY A C 1
ATOM 700 O O . GLY A 1 88 ? 20.422 4.621 -14.790 1.00 67.25 88 GLY A O 1
ATOM 701 N N . LEU A 1 89 ? 19.866 2.467 -15.064 1.00 74.25 89 LEU A N 1
ATOM 702 C CA . LEU A 1 89 ? 20.328 2.355 -16.453 1.00 74.25 89 LEU A CA 1
ATOM 703 C C . LEU A 1 89 ? 19.267 2.769 -17.486 1.00 74.25 89 LEU A C 1
ATOM 705 O O . LEU A 1 89 ? 19.576 2.846 -18.678 1.00 74.25 89 LEU A O 1
ATOM 709 N N . ALA A 1 90 ? 18.034 3.080 -17.072 1.00 78.06 90 ALA A N 1
ATOM 710 C CA . ALA A 1 90 ? 16.964 3.471 -17.988 1.00 78.06 90 ALA A CA 1
ATOM 711 C C . ALA A 1 90 ? 17.325 4.678 -18.882 1.00 78.06 90 ALA A C 1
ATOM 713 O O . ALA A 1 90 ? 17.079 4.594 -20.088 1.00 78.06 90 ALA A O 1
ATOM 714 N N . PRO A 1 91 ? 17.972 5.761 -18.392 1.00 78.19 91 PRO A N 1
ATOM 715 C CA . PRO A 1 91 ? 18.390 6.867 -19.256 1.00 78.19 91 PRO A CA 1
ATOM 716 C C . PRO A 1 91 ? 19.356 6.425 -20.363 1.00 78.19 91 PRO A C 1
ATOM 718 O O . PRO A 1 91 ? 19.237 6.864 -21.508 1.00 78.19 91 PRO A O 1
ATOM 721 N N . LEU A 1 92 ? 20.285 5.515 -20.049 1.00 77.31 92 LEU A N 1
ATOM 722 C CA . LEU A 1 92 ? 21.213 4.954 -21.029 1.00 77.31 92 LEU A CA 1
ATOM 723 C C . LEU A 1 92 ? 20.461 4.134 -22.083 1.00 77.31 92 LEU A C 1
ATOM 725 O O . LEU A 1 92 ? 20.697 4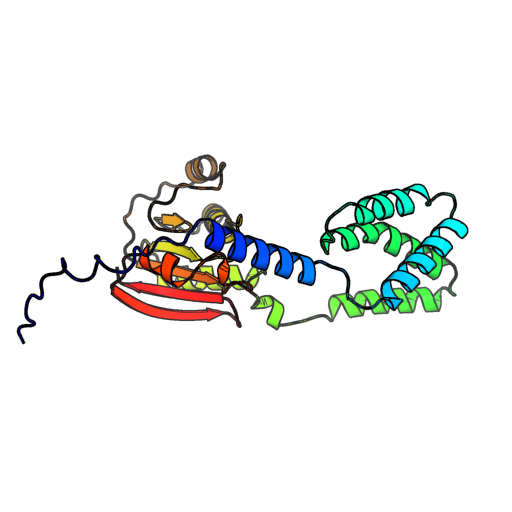.319 -23.278 1.00 77.31 92 LEU A O 1
ATOM 729 N N . ALA A 1 93 ? 19.531 3.277 -21.655 1.00 79.12 93 ALA A N 1
ATOM 730 C CA . ALA A 1 93 ? 18.693 2.498 -22.561 1.00 79.12 93 ALA A CA 1
ATOM 731 C C . ALA A 1 93 ? 17.894 3.411 -23.508 1.00 79.12 93 ALA A C 1
ATOM 733 O O . ALA A 1 93 ? 17.927 3.210 -24.721 1.00 79.12 93 ALA A O 1
ATOM 734 N N . VAL A 1 94 ? 17.267 4.473 -22.989 1.00 84.75 94 VAL A N 1
ATOM 735 C CA . VAL A 1 94 ? 16.529 5.466 -23.791 1.00 84.75 94 VAL A CA 1
ATOM 736 C C . VAL A 1 94 ? 17.434 6.136 -24.829 1.00 84.75 94 VAL A C 1
ATOM 738 O O . VAL A 1 94 ? 17.052 6.252 -25.995 1.00 84.75 94 VAL A O 1
ATOM 741 N N . VAL A 1 95 ? 18.655 6.533 -24.453 1.00 83.94 95 VAL A N 1
ATOM 742 C CA . VAL A 1 95 ? 19.619 7.140 -25.389 1.00 83.94 95 VAL A CA 1
ATOM 743 C C . VAL A 1 95 ? 20.044 6.156 -26.480 1.00 83.94 95 VAL A C 1
ATOM 745 O O . VAL A 1 95 ? 20.126 6.541 -27.651 1.00 83.94 95 VAL A O 1
ATOM 748 N N . ILE A 1 96 ? 20.313 4.897 -26.124 1.00 83.50 96 ILE A N 1
ATOM 749 C CA . ILE A 1 96 ? 20.690 3.848 -27.081 1.00 83.50 96 ILE A CA 1
ATOM 750 C C . ILE A 1 96 ? 19.541 3.592 -28.061 1.00 83.50 96 ILE A C 1
ATOM 752 O O . ILE A 1 96 ? 19.754 3.685 -29.272 1.00 83.50 96 ILE A O 1
ATOM 756 N N . VAL A 1 97 ? 18.322 3.358 -27.563 1.00 86.81 97 VAL A N 1
ATOM 757 C CA . VAL A 1 97 ? 17.131 3.145 -28.400 1.00 86.81 97 VAL A CA 1
ATOM 758 C C . VAL A 1 97 ? 16.886 4.352 -29.305 1.00 86.81 97 VAL A C 1
ATOM 760 O O . VAL A 1 97 ? 16.712 4.185 -30.509 1.00 86.81 97 VAL A O 1
ATOM 763 N N . GLY A 1 98 ? 16.974 5.577 -28.781 1.00 89.62 98 GLY A N 1
ATOM 764 C CA . GLY A 1 98 ? 16.810 6.797 -29.573 1.00 89.62 98 GLY A CA 1
ATOM 765 C C . GLY A 1 98 ? 17.829 6.923 -30.712 1.00 89.62 98 GLY A C 1
ATOM 766 O O . GLY A 1 98 ? 17.478 7.330 -31.820 1.00 89.62 98 GLY A O 1
ATOM 767 N N . LYS A 1 99 ? 19.091 6.536 -30.488 1.00 87.38 99 LYS A N 1
ATOM 768 C CA . LYS A 1 99 ? 20.118 6.518 -31.544 1.00 87.38 99 LYS A CA 1
ATOM 769 C C . LYS A 1 99 ? 19.872 5.437 -32.592 1.00 87.38 99 LYS A C 1
ATOM 771 O O . LYS A 1 99 ? 20.099 5.705 -33.770 1.00 87.38 99 LYS A O 1
ATOM 776 N N . ILE A 1 100 ? 19.433 4.249 -32.177 1.00 88.25 100 ILE A N 1
ATOM 777 C CA . ILE A 1 100 ? 19.060 3.166 -33.097 1.00 88.25 100 ILE A CA 1
ATOM 778 C C . ILE A 1 100 ? 17.903 3.637 -33.981 1.00 88.25 100 ILE A C 1
ATOM 780 O O . ILE A 1 100 ? 18.016 3.581 -35.203 1.00 88.25 100 ILE A O 1
ATOM 784 N N . LEU A 1 101 ? 16.852 4.208 -33.385 1.00 90.50 101 LEU A N 1
ATOM 785 C CA . 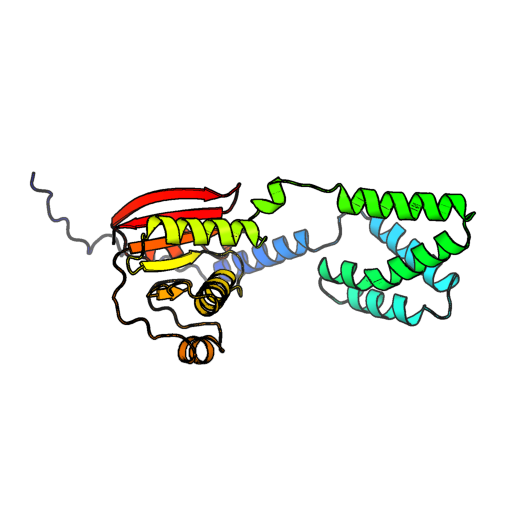LEU A 1 101 ? 15.688 4.714 -34.115 1.00 90.50 101 LEU A CA 1
ATOM 786 C C . LEU A 1 101 ? 16.048 5.806 -35.126 1.00 90.50 101 LEU A C 1
ATOM 788 O O . LEU A 1 101 ? 15.527 5.794 -36.234 1.00 90.50 101 LEU A O 1
ATOM 792 N N . ARG A 1 102 ? 16.989 6.701 -34.799 1.00 93.19 102 ARG A N 1
ATOM 793 C CA . ARG A 1 102 ? 17.479 7.728 -35.740 1.00 93.19 102 ARG A CA 1
ATOM 794 C C . ARG A 1 102 ? 18.208 7.165 -36.961 1.00 93.19 102 ARG A C 1
ATOM 796 O O . ARG A 1 102 ? 18.319 7.871 -37.957 1.00 93.19 102 ARG A O 1
ATOM 803 N N . ARG A 1 103 ? 18.760 5.952 -36.875 1.00 93.94 103 ARG A N 1
ATOM 804 C CA . ARG A 1 103 ? 19.455 5.293 -37.994 1.00 93.94 103 ARG A CA 1
ATOM 805 C C . ARG A 1 103 ? 18.529 4.434 -38.851 1.00 93.94 103 ARG A C 1
ATOM 807 O O . ARG A 1 103 ? 18.930 4.043 -39.942 1.00 93.94 103 ARG A O 1
ATOM 814 N N . LEU A 1 104 ? 17.330 4.122 -38.367 1.00 93.25 104 LEU A N 1
ATOM 815 C CA . LEU A 1 104 ? 16.350 3.348 -39.117 1.00 93.25 104 LEU A CA 1
ATOM 816 C C . LEU A 1 104 ? 15.609 4.236 -40.132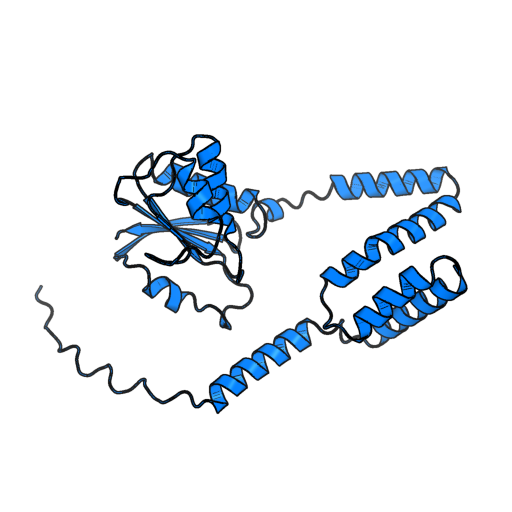 1.00 93.25 104 LEU A C 1
ATOM 818 O O . LEU A 1 104 ? 15.451 5.438 -39.902 1.00 93.25 104 LEU A O 1
ATOM 822 N N . PRO A 1 105 ? 15.105 3.660 -41.237 1.00 96.94 105 PRO A N 1
ATOM 823 C CA . PRO A 1 105 ? 14.154 4.341 -42.107 1.00 96.94 105 PRO A CA 1
ATOM 824 C C . PRO A 1 105 ? 12.970 4.886 -41.300 1.00 96.94 105 PRO A C 1
ATOM 826 O O . PRO A 1 105 ? 12.397 4.170 -40.474 1.00 96.94 105 PRO A O 1
ATOM 829 N N . GLN A 1 106 ? 12.579 6.138 -41.558 1.00 95.69 106 GLN A N 1
ATOM 830 C CA . GLN A 1 106 ? 11.536 6.827 -40.786 1.00 95.69 106 GLN A CA 1
ATOM 831 C C . GLN A 1 106 ? 10.237 6.017 -40.620 1.00 95.69 106 GLN A C 1
ATOM 833 O O . GLN A 1 106 ? 9.742 5.964 -39.495 1.00 95.69 106 GLN A O 1
ATOM 838 N N . PRO A 1 107 ? 9.698 5.331 -41.653 1.00 97.19 107 PRO A N 1
ATOM 839 C CA . PRO A 1 107 ? 8.479 4.539 -41.486 1.00 97.19 107 PRO A CA 1
ATOM 840 C C . PRO A 1 107 ? 8.625 3.439 -40.428 1.00 97.19 107 PRO A C 1
ATOM 842 O O . PRO A 1 107 ? 7.727 3.236 -39.618 1.00 97.19 107 PRO A O 1
ATOM 845 N N . ILE A 1 108 ? 9.783 2.774 -40.384 1.00 95.38 108 ILE A N 1
ATOM 846 C CA . ILE A 1 108 ? 10.068 1.701 -39.422 1.00 95.38 108 ILE A CA 1
ATOM 847 C C . ILE A 1 108 ? 10.160 2.271 -38.004 1.00 95.38 108 ILE A C 1
ATOM 849 O O . ILE A 1 108 ? 9.592 1.702 -37.072 1.00 95.38 108 ILE A O 1
ATOM 853 N N . ALA A 1 109 ? 10.830 3.415 -37.837 1.00 93.94 109 ALA A N 1
ATOM 854 C CA . ALA A 1 109 ? 10.920 4.088 -36.544 1.00 93.94 109 ALA A CA 1
ATOM 855 C C . ALA A 1 109 ? 9.534 4.508 -36.019 1.00 93.94 109 ALA A C 1
ATOM 857 O O . ALA A 1 109 ? 9.239 4.303 -34.842 1.00 93.94 109 ALA A O 1
ATOM 858 N N . TRP A 1 110 ? 8.661 5.032 -36.888 1.00 95.75 110 TRP A N 1
ATOM 859 C CA . TRP A 1 110 ? 7.288 5.391 -36.523 1.00 95.75 110 TRP A CA 1
ATOM 860 C C . TRP A 1 110 ? 6.451 4.180 -36.122 1.00 95.75 110 TRP A C 1
ATOM 862 O O . TRP A 1 110 ? 5.794 4.225 -35.083 1.00 95.75 110 TRP A O 1
ATOM 872 N N . VAL A 1 111 ? 6.512 3.090 -36.893 1.00 95.69 111 VAL A N 1
ATOM 873 C CA . VAL A 1 111 ? 5.828 1.832 -36.554 1.00 95.69 111 VAL A CA 1
ATOM 874 C C . VAL A 1 111 ? 6.299 1.317 -35.196 1.00 95.69 111 VAL A C 1
ATOM 876 O O . VAL A 1 111 ? 5.473 0.964 -34.361 1.00 95.69 111 VAL A O 1
ATOM 879 N N . TYR A 1 112 ? 7.605 1.339 -34.927 1.00 92.75 112 TYR A N 1
ATOM 880 C CA . TYR A 1 112 ? 8.144 0.928 -33.632 1.00 92.75 112 TYR A CA 1
ATOM 881 C C . TYR A 1 112 ? 7.629 1.797 -32.475 1.00 92.75 112 TYR A C 1
ATOM 883 O O . TYR A 1 112 ? 7.162 1.266 -31.469 1.00 92.75 112 TYR A O 1
ATOM 891 N N . CYS A 1 113 ? 7.661 3.127 -32.611 1.00 92.31 113 CYS A N 1
ATOM 892 C CA . CYS A 1 113 ? 7.127 4.036 -31.594 1.00 92.31 113 CYS A CA 1
ATOM 893 C C . CYS A 1 113 ? 5.630 3.807 -31.353 1.00 92.31 113 CYS A C 1
ATOM 895 O O . CYS A 1 113 ? 5.186 3.787 -30.206 1.00 92.31 113 CYS A O 1
ATOM 897 N N . LEU A 1 114 ? 4.857 3.589 -32.418 1.00 93.75 114 LEU A N 1
ATOM 898 C CA . LEU A 1 114 ? 3.435 3.286 -32.316 1.00 93.75 114 LEU A CA 1
ATOM 899 C C . LEU A 1 114 ? 3.199 1.957 -31.587 1.00 93.75 114 LEU A C 1
ATOM 901 O O . LEU A 1 114 ? 2.362 1.899 -30.692 1.00 93.75 114 LEU A O 1
ATOM 905 N N . LEU A 1 115 ? 3.969 0.913 -31.904 1.00 90.25 115 LEU A N 1
ATOM 906 C CA . LEU A 1 115 ? 3.901 -0.376 -31.210 1.00 90.25 115 LEU A CA 1
ATOM 907 C C . LEU A 1 115 ? 4.271 -0.256 -29.727 1.00 90.25 115 LEU A C 1
ATOM 909 O O . LEU A 1 115 ? 3.631 -0.901 -28.901 1.00 90.25 115 LEU A O 1
ATOM 913 N N . LEU A 1 116 ? 5.243 0.589 -29.364 1.00 87.81 116 LEU A N 1
ATOM 914 C CA . LEU A 1 116 ? 5.555 0.875 -27.960 1.00 87.81 116 LEU A CA 1
ATOM 915 C C . LEU A 1 116 ? 4.385 1.553 -27.237 1.00 87.81 116 LEU A C 1
ATOM 917 O O . LEU A 1 116 ? 4.056 1.167 -26.115 1.00 87.81 116 LEU A O 1
ATOM 921 N N . LEU A 1 117 ? 3.739 2.535 -27.871 1.00 87.69 117 LEU A N 1
ATOM 922 C CA . LEU A 1 117 ? 2.578 3.222 -27.299 1.00 87.69 117 LEU A CA 1
ATOM 923 C C . LEU A 1 117 ? 1.384 2.276 -27.146 1.00 87.69 117 LEU A C 1
ATOM 925 O O . LEU A 1 117 ? 0.788 2.217 -26.073 1.00 87.69 117 LEU A O 1
ATOM 929 N N . ILE A 1 118 ? 1.077 1.493 -28.184 1.00 87.88 118 ILE A N 1
ATOM 930 C CA . ILE A 1 118 ? 0.007 0.489 -28.153 1.00 87.88 118 ILE A CA 1
ATOM 931 C C . ILE A 1 118 ? 0.319 -0.569 -27.098 1.00 87.88 118 ILE A C 1
ATOM 933 O O . ILE A 1 118 ? -0.549 -0.890 -26.294 1.00 87.88 118 ILE A O 1
ATOM 937 N N . GLY A 1 119 ? 1.547 -1.085 -27.052 1.00 82.00 119 GLY A N 1
ATOM 938 C CA . GLY A 1 119 ? 1.969 -2.082 -26.072 1.00 82.00 119 GLY A CA 1
ATOM 939 C C . GLY A 1 119 ? 1.876 -1.573 -24.635 1.00 82.00 119 GLY A C 1
ATOM 940 O O . GLY A 1 119 ? 1.438 -2.312 -23.759 1.00 82.00 119 GLY A O 1
ATOM 941 N N . SER A 1 120 ? 2.222 -0.307 -24.393 1.00 80.31 120 SER A N 1
ATOM 942 C CA . SER A 1 120 ? 2.062 0.336 -23.085 1.00 80.31 120 SER A CA 1
ATOM 943 C C . SER A 1 120 ? 0.584 0.507 -22.711 1.00 80.31 120 SER A C 1
ATOM 945 O O . SER A 1 120 ? 0.165 0.096 -21.632 1.00 80.31 120 SER A O 1
ATOM 947 N N . ALA A 1 121 ? -0.237 1.025 -23.629 1.00 76.44 121 ALA A N 1
ATOM 948 C CA . ALA A 1 121 ? -1.662 1.271 -23.397 1.00 76.44 121 ALA A CA 1
ATOM 949 C C . ALA A 1 121 ? -2.507 -0.015 -23.306 1.00 76.44 121 ALA A C 1
ATOM 951 O O . ALA A 1 121 ? -3.552 -0.030 -22.656 1.00 76.44 121 ALA A O 1
ATOM 952 N N . SER A 1 122 ? -2.066 -1.096 -23.954 1.00 71.75 122 SER A N 1
ATOM 953 C CA . SER A 1 122 ? -2.808 -2.361 -24.045 1.00 71.75 122 SER A CA 1
ATOM 954 C C . SER A 1 122 ? -2.497 -3.332 -22.911 1.00 71.75 122 SER A C 1
ATOM 956 O O . SER A 1 122 ? -3.194 -4.337 -22.776 1.00 71.75 122 SER A O 1
ATOM 958 N N . ARG A 1 123 ? -1.496 -3.050 -22.064 1.00 66.62 123 ARG A N 1
ATOM 959 C CA . ARG A 1 123 ? -1.243 -3.816 -20.834 1.00 66.62 123 ARG A CA 1
ATOM 960 C C . ARG A 1 123 ? -2.310 -3.500 -19.786 1.00 66.62 123 ARG A C 1
ATOM 962 O O . ARG A 1 123 ? -2.052 -2.873 -18.766 1.00 66.62 123 ARG A O 1
ATOM 969 N N . LYS A 1 124 ? -3.529 -3.974 -20.030 1.00 65.88 124 LYS A N 1
ATOM 970 C CA . LYS A 1 124 ? -4.534 -4.157 -18.989 1.00 65.88 124 LYS A CA 1
ATOM 971 C C . LYS A 1 124 ? -4.245 -5.498 -18.346 1.00 65.88 124 LYS A C 1
ATOM 973 O O . LYS A 1 124 ? -4.675 -6.526 -18.852 1.00 65.88 124 LYS A O 1
ATOM 978 N N . ASN A 1 125 ? -3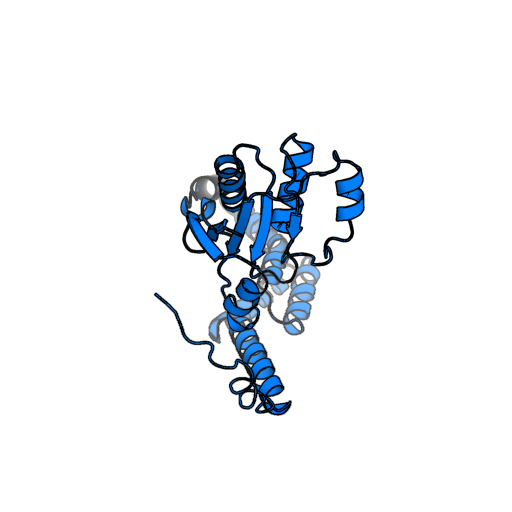.475 -5.488 -17.269 1.00 69.31 125 ASN A N 1
ATOM 979 C CA . ASN A 1 125 ? -3.465 -6.630 -16.376 1.00 69.31 125 ASN A CA 1
ATOM 980 C C . ASN A 1 125 ? -4.512 -6.336 -15.285 1.00 69.31 125 ASN A C 1
ATOM 982 O O . ASN A 1 125 ? -4.213 -5.557 -14.376 1.00 69.31 125 ASN A O 1
ATOM 986 N N . PRO A 1 126 ? -5.757 -6.838 -15.428 1.00 71.12 126 PRO A N 1
ATOM 987 C CA . PRO A 1 126 ? -6.837 -6.545 -14.485 1.00 71.12 126 PRO A CA 1
ATOM 988 C C . PRO A 1 126 ? -6.473 -6.969 -13.059 1.00 71.12 126 PRO A C 1
ATOM 990 O O . PRO A 1 126 ? -6.910 -6.328 -12.104 1.00 71.12 126 PRO A O 1
ATOM 993 N N . ASP A 1 127 ? -5.592 -7.958 -12.919 1.00 77.00 127 ASP A N 1
ATOM 994 C CA . ASP A 1 127 ? -5.163 -8.483 -11.629 1.00 77.00 127 ASP A CA 1
ATOM 995 C C . ASP A 1 127 ? -4.319 -7.463 -10.849 1.00 77.00 127 ASP A C 1
ATOM 997 O O . ASP A 1 127 ? -4.363 -7.448 -9.618 1.00 77.00 127 ASP A O 1
ATOM 1001 N N . LEU A 1 128 ? -3.642 -6.521 -11.530 1.00 76.81 128 LEU A N 1
ATOM 1002 C CA . LEU A 1 128 ? -2.881 -5.446 -10.873 1.00 76.81 128 LEU A CA 1
ATOM 1003 C C . LEU A 1 128 ? -3.771 -4.543 -10.016 1.00 76.81 128 LEU A C 1
ATOM 1005 O O . LEU A 1 128 ? -3.323 -4.043 -8.989 1.00 76.81 128 LEU A O 1
ATOM 1009 N N . ALA A 1 129 ? -5.035 -4.347 -10.405 1.00 80.44 129 ALA A N 1
ATOM 1010 C CA . ALA A 1 129 ? -5.972 -3.551 -9.613 1.00 80.44 129 ALA A CA 1
ATOM 1011 C C . ALA A 1 129 ? -6.323 -4.227 -8.277 1.00 80.44 129 ALA A C 1
ATOM 1013 O O . ALA A 1 129 ? -6.725 -3.548 -7.335 1.00 80.44 129 ALA A O 1
ATOM 1014 N N . THR A 1 130 ? -6.157 -5.549 -8.199 1.00 85.31 130 THR A N 1
ATOM 1015 C CA . THR A 1 130 ? -6.405 -6.357 -6.997 1.00 85.31 130 THR A CA 1
ATOM 1016 C C . THR A 1 130 ? -5.132 -6.703 -6.228 1.00 85.31 130 THR A C 1
ATOM 1018 O O . THR A 1 130 ? -5.206 -7.319 -5.170 1.00 85.31 130 THR A O 1
ATOM 1021 N N . TYR A 1 131 ? -3.964 -6.315 -6.741 1.00 87.06 131 TYR A N 1
ATOM 1022 C CA . TYR A 1 131 ? -2.682 -6.649 -6.139 1.00 87.06 131 TYR A CA 1
ATOM 1023 C C . TYR A 1 131 ? -2.329 -5.678 -5.002 1.00 87.06 131 TYR A C 1
ATOM 1025 O O . TYR A 1 131 ? -2.446 -4.460 -5.163 1.00 87.06 131 TYR A O 1
ATOM 1033 N N . LYS A 1 132 ? -1.885 -6.220 -3.855 1.00 88.25 132 LYS A N 1
ATOM 1034 C CA . LYS A 1 132 ? -1.738 -5.502 -2.570 1.00 88.25 132 LYS A CA 1
ATOM 1035 C C . LYS A 1 132 ? -0.886 -4.230 -2.652 1.00 88.25 132 LYS A C 1
ATOM 1037 O O . LYS A 1 132 ? -1.186 -3.239 -1.991 1.00 88.25 132 LYS A O 1
ATOM 1042 N N . ALA A 1 133 ? 0.132 -4.235 -3.515 1.00 86.25 133 ALA A N 1
ATOM 1043 C CA . ALA A 1 133 ? 1.064 -3.121 -3.669 1.00 86.25 133 ALA A CA 1
ATOM 1044 C C . ALA A 1 133 ? 0.427 -1.880 -4.324 1.00 86.25 133 ALA A C 1
ATOM 1046 O O . ALA A 1 133 ? 0.958 -0.776 -4.212 1.00 86.25 133 ALA A O 1
ATOM 1047 N N . PHE A 1 134 ? -0.709 -2.025 -5.016 1.00 87.62 134 PHE A N 1
ATOM 1048 C CA . PHE A 1 134 ? -1.316 -0.926 -5.762 1.00 87.62 134 PHE A CA 1
ATOM 1049 C C . PHE A 1 134 ? -2.431 -0.219 -4.992 1.00 87.62 134 PHE A C 1
ATOM 1051 O O . PHE A 1 134 ? -3.246 -0.817 -4.288 1.00 87.62 134 PHE A O 1
ATOM 1058 N N . LEU A 1 135 ? -2.521 1.092 -5.222 1.00 89.81 135 LEU A N 1
ATOM 1059 C CA . LEU A 1 135 ? -3.509 1.972 -4.603 1.00 89.81 135 LEU A CA 1
ATOM 1060 C C . LEU A 1 135 ? -4.972 1.493 -4.749 1.00 89.81 135 LEU A C 1
ATOM 1062 O O . LEU A 1 135 ? -5.691 1.567 -3.754 1.00 89.81 135 LEU A O 1
ATOM 1066 N N . PRO A 1 136 ? -5.454 0.993 -5.908 1.00 91.19 136 PRO A N 1
ATOM 1067 C CA . PRO A 1 136 ? -6.848 0.560 -6.038 1.00 91.19 136 PRO A CA 1
ATOM 1068 C C . PRO A 1 136 ? -7.240 -0.565 -5.070 1.00 91.19 136 PRO A C 1
ATOM 1070 O O . PRO A 1 136 ? -8.336 -0.520 -4.507 1.00 91.19 136 PRO A O 1
ATOM 1073 N N . ALA A 1 137 ? -6.347 -1.525 -4.814 1.00 92.81 137 ALA A N 1
ATOM 1074 C CA . ALA A 1 137 ? -6.589 -2.604 -3.859 1.00 92.81 137 ALA A CA 1
ATOM 1075 C C . ALA A 1 137 ? -6.703 -2.051 -2.429 1.00 92.81 137 ALA A C 1
ATOM 1077 O O . ALA A 1 137 ? -7.690 -2.311 -1.738 1.00 92.81 137 ALA A O 1
ATOM 1078 N N . LYS A 1 138 ? -5.761 -1.182 -2.032 1.00 94.19 138 LYS A N 1
ATOM 1079 C CA . LYS A 1 138 ? -5.764 -0.521 -0.716 1.00 94.19 138 LYS A CA 1
ATOM 1080 C C . LYS A 1 138 ? -7.012 0.353 -0.510 1.00 94.19 138 LYS A C 1
ATOM 1082 O O . LYS A 1 138 ? -7.632 0.325 0.551 1.00 94.19 138 LYS A O 1
ATOM 1087 N N . LEU A 1 139 ? -7.451 1.082 -1.540 1.00 95.06 139 LEU A N 1
ATOM 1088 C CA . LEU A 1 139 ? -8.698 1.856 -1.486 1.00 95.06 139 LEU A CA 1
ATOM 1089 C C . LEU A 1 139 ? -9.939 0.968 -1.405 1.00 95.06 139 LEU A C 1
ATOM 1091 O O . LEU A 1 139 ? -10.892 1.335 -0.724 1.00 95.06 139 LEU A O 1
ATOM 1095 N N . THR A 1 140 ? -9.931 -0.195 -2.056 1.00 96.25 140 THR A N 1
ATOM 1096 C CA . THR A 1 140 ? -11.020 -1.176 -1.950 1.00 96.25 140 THR A CA 1
ATOM 1097 C C . THR A 1 140 ? -11.135 -1.706 -0.522 1.00 96.25 140 THR A C 1
ATOM 1099 O O . THR A 1 140 ? -12.241 -1.753 0.012 1.00 96.25 140 THR A O 1
ATOM 1102 N N . ALA A 1 141 ? -10.007 -2.011 0.130 1.00 97.00 141 ALA A N 1
ATOM 1103 C CA . ALA A 1 141 ? -9.969 -2.407 1.538 1.00 97.00 141 ALA A CA 1
ATOM 1104 C C . ALA A 1 141 ? -10.536 -1.317 2.454 1.00 97.00 141 ALA A C 1
ATOM 1106 O O . ALA A 1 141 ? -11.410 -1.581 3.276 1.00 97.00 141 ALA A O 1
ATOM 1107 N N . MET A 1 142 ? -10.100 -0.069 2.272 1.00 97.12 142 MET A N 1
ATOM 1108 C CA . MET A 1 142 ? -10.606 1.051 3.066 1.00 97.12 142 MET A CA 1
ATOM 1109 C C . MET A 1 142 ? -12.092 1.319 2.837 1.00 97.12 142 MET A C 1
ATOM 1111 O O . MET A 1 142 ? -12.810 1.571 3.798 1.00 97.12 142 MET A O 1
ATOM 1115 N N . ASN A 1 143 ? -12.556 1.299 1.585 1.00 97.56 143 ASN A N 1
ATOM 1116 C CA . ASN A 1 143 ? -13.970 1.500 1.269 1.00 97.56 143 ASN A CA 1
ATOM 1117 C C . ASN A 1 143 ? -14.825 0.434 1.942 1.00 97.56 143 ASN A C 1
ATOM 1119 O O . ASN A 1 143 ? -15.782 0.790 2.612 1.00 97.56 143 ASN A O 1
ATOM 1123 N N . TYR A 1 144 ? -14.408 -0.831 1.864 1.00 98.00 144 TYR A N 1
ATOM 1124 C CA . TYR A 1 144 ? -15.079 -1.914 2.568 1.00 98.00 144 TYR A CA 1
ATOM 1125 C C . TYR A 1 144 ? -15.200 -1.638 4.076 1.00 98.00 144 TYR A C 1
ATOM 1127 O O . TYR A 1 144 ? -16.285 -1.781 4.625 1.00 98.00 144 TYR A O 1
ATOM 1135 N N . ILE A 1 145 ? -14.131 -1.172 4.734 1.00 98.12 145 ILE A N 1
ATOM 1136 C CA . ILE A 1 145 ? -14.174 -0.800 6.160 1.00 98.12 145 ILE A CA 1
ATOM 1137 C C . ILE A 1 145 ? -15.192 0.310 6.420 1.00 98.12 145 ILE A C 1
ATOM 1139 O O . ILE A 1 145 ? -15.989 0.197 7.342 1.00 98.12 145 ILE A O 1
ATOM 1143 N N . TYR A 1 146 ? -15.183 1.378 5.620 1.00 97.94 146 TYR A N 1
ATOM 1144 C CA . TYR A 1 146 ? -16.136 2.477 5.796 1.00 97.94 146 TYR A CA 1
ATOM 1145 C C . TYR A 1 146 ? -17.585 2.039 5.568 1.00 97.94 146 TYR A C 1
ATOM 1147 O O . TYR A 1 146 ? -18.467 2.465 6.313 1.00 97.94 146 TYR A O 1
ATOM 1155 N N . ASP A 1 147 ? -17.815 1.188 4.568 1.00 97.75 147 ASP A N 1
ATOM 1156 C CA . ASP A 1 147 ? -19.134 0.654 4.245 1.00 97.75 147 ASP A CA 1
ATOM 1157 C C . ASP A 1 147 ? -19.654 -0.227 5.392 1.00 97.75 147 ASP A C 1
ATOM 1159 O O . ASP A 1 147 ? -20.791 -0.052 5.824 1.00 97.75 147 ASP A O 1
ATOM 1163 N N . GLN A 1 148 ? -18.808 -1.110 5.941 1.00 97.94 148 GLN A N 1
ATOM 1164 C CA . GLN A 1 148 ? -19.158 -1.953 7.093 1.00 97.94 148 GLN A CA 1
ATOM 1165 C C . GLN A 1 148 ? -19.313 -1.155 8.388 1.00 97.94 148 GLN A C 1
ATOM 1167 O O . GLN A 1 148 ? -20.187 -1.453 9.198 1.00 97.94 148 GLN A O 1
ATOM 1172 N N . ALA A 1 149 ? -18.496 -0.119 8.590 1.00 96.81 149 ALA A N 1
ATOM 1173 C CA . ALA A 1 149 ? -18.597 0.722 9.773 1.00 96.81 149 ALA A CA 1
ATOM 1174 C C . ALA A 1 149 ? -19.914 1.508 9.809 1.00 96.81 149 ALA A C 1
ATOM 1176 O O . ALA A 1 149 ? -20.375 1.872 10.887 1.00 96.81 149 ALA A O 1
ATOM 1177 N N . GLY A 1 150 ? -20.514 1.824 8.655 1.00 95.50 150 GLY A N 1
ATOM 1178 C CA . GLY A 1 150 ? -21.799 2.529 8.600 1.00 95.50 150 GLY A CA 1
ATOM 1179 C C . GLY A 1 150 ? -21.792 3.878 9.336 1.00 95.50 150 GLY A C 1
ATOM 1180 O O . GLY A 1 150 ? -22.821 4.313 9.847 1.00 95.50 150 GLY A O 1
ATOM 1181 N N . GLY A 1 151 ? -20.626 4.526 9.441 1.00 94.31 151 GLY A N 1
ATOM 1182 C CA . GLY A 1 151 ? -20.431 5.768 10.200 1.00 94.31 151 GLY A CA 1
ATOM 1183 C C . GLY A 1 151 ? -20.197 5.594 11.708 1.00 94.31 151 GLY A C 1
ATOM 1184 O O . GLY A 1 151 ? -20.004 6.598 12.399 1.00 94.31 151 GLY A O 1
ATOM 1185 N N . GLN A 1 152 ? -20.181 4.364 12.226 1.00 95.62 152 GLN A N 1
ATOM 1186 C CA . GLN A 1 152 ? -19.787 4.080 13.606 1.00 95.62 152 GLN A CA 1
ATOM 1187 C C . GLN A 1 152 ? -18.282 4.324 13.805 1.00 95.62 152 GLN A C 1
ATOM 1189 O O . GLN A 1 152 ? -17.499 4.148 12.868 1.00 95.62 152 GLN A O 1
ATOM 1194 N N . PRO A 1 153 ? -17.845 4.737 15.007 1.00 96.44 153 PRO A N 1
ATOM 1195 C CA . PRO A 1 153 ? -16.426 4.854 15.329 1.00 96.44 153 PRO A CA 1
ATOM 1196 C C . PRO A 1 153 ? -15.744 3.488 15.266 1.00 96.44 153 PRO A C 1
ATOM 1198 O O . PRO A 1 153 ? -16.254 2.506 15.803 1.00 96.44 153 PRO A O 1
ATOM 1201 N N . PHE A 1 154 ? -14.564 3.424 14.660 1.00 97.44 154 PHE A N 1
ATOM 1202 C CA . PHE A 1 154 ? -13.838 2.167 14.512 1.00 97.44 154 PHE A CA 1
ATOM 1203 C C . PHE A 1 154 ? -12.332 2.339 14.687 1.00 97.44 154 PHE A C 1
ATOM 1205 O O . PHE A 1 154 ? -11.786 3.418 14.445 1.00 97.44 154 PHE A O 1
ATOM 1212 N N . ALA A 1 155 ? -11.661 1.260 15.079 1.00 97.19 155 ALA A N 1
ATOM 1213 C CA . ALA A 1 155 ? -10.212 1.115 15.031 1.00 97.19 155 ALA A CA 1
ATOM 1214 C C . ALA A 1 155 ? -9.802 0.276 13.810 1.00 97.19 155 ALA A C 1
ATOM 1216 O O . ALA A 1 155 ? -10.544 -0.603 13.369 1.00 97.19 155 ALA A O 1
ATOM 1217 N N . SER A 1 156 ? -8.629 0.553 13.247 1.00 96.69 156 SER A N 1
ATOM 1218 C CA . SER A 1 156 ? -8.099 -0.142 12.072 1.00 96.69 156 SER A CA 1
ATOM 1219 C C . SER A 1 156 ? -6.629 -0.506 12.272 1.00 96.69 156 SER A C 1
ATOM 1221 O O . SER A 1 156 ? -5.776 0.381 12.297 1.00 96.69 156 SER A O 1
ATOM 1223 N N . TYR A 1 157 ? -6.323 -1.797 12.397 1.00 95.56 157 TYR A N 1
ATOM 1224 C CA . TYR A 1 157 ? -4.962 -2.292 12.624 1.00 95.56 157 TYR A CA 1
ATOM 1225 C C . TYR A 1 157 ? -4.397 -2.970 11.378 1.00 95.56 157 TYR A C 1
ATOM 1227 O O . TYR A 1 157 ? -5.106 -3.706 10.690 1.00 95.56 157 TYR A O 1
ATOM 1235 N N . HIS A 1 158 ? -3.131 -2.700 11.055 1.00 93.50 158 HIS A N 1
ATOM 1236 C CA . HIS A 1 158 ? -2.542 -3.078 9.763 1.00 93.50 158 HIS A CA 1
ATOM 1237 C C . HIS A 1 158 ? -1.380 -4.044 9.942 1.00 93.50 158 HIS A C 1
ATOM 1239 O O . HIS A 1 158 ? -0.368 -3.693 10.542 1.00 93.50 158 HIS A O 1
ATOM 1245 N N . TYR A 1 159 ? -1.502 -5.227 9.352 1.00 92.00 159 TYR A N 1
ATOM 1246 C CA . TYR A 1 159 ? -0.423 -6.189 9.208 1.00 92.00 159 TYR A CA 1
ATOM 1247 C C . TYR A 1 159 ? 0.093 -6.151 7.771 1.00 92.00 159 TYR A C 1
ATOM 1249 O O . TYR A 1 159 ? -0.606 -6.547 6.839 1.00 92.00 159 TYR A O 1
ATOM 1257 N N . LEU A 1 160 ? 1.303 -5.622 7.602 1.00 88.31 160 LEU A N 1
ATOM 1258 C CA . LEU A 1 160 ? 1.927 -5.339 6.312 1.00 88.31 160 LEU A CA 1
ATOM 1259 C C . LEU A 1 160 ? 3.348 -5.936 6.289 1.00 88.31 160 LEU A C 1
ATOM 1261 O O . LEU A 1 160 ? 4.040 -5.845 7.305 1.00 88.31 160 LEU A O 1
ATOM 1265 N N . PRO A 1 161 ? 3.815 -6.509 5.160 1.00 73.88 161 PRO A N 1
ATOM 1266 C CA . PRO A 1 161 ? 5.197 -6.993 5.011 1.00 73.88 161 PRO A CA 1
ATOM 1267 C C . PRO A 1 161 ? 6.250 -5.887 5.056 1.00 73.88 161 PRO A C 1
ATOM 1269 O O . PRO A 1 161 ? 7.426 -6.133 5.323 1.00 73.88 161 PRO A O 1
ATOM 1272 N N . GLU A 1 162 ? 5.842 -4.680 4.693 1.00 69.69 162 GLU A N 1
ATOM 1273 C CA . GLU A 1 162 ? 6.725 -3.556 4.466 1.00 69.69 162 GLU A CA 1
ATOM 1274 C C . GLU A 1 162 ? 7.186 -2.975 5.814 1.00 69.69 162 GLU A C 1
ATOM 1276 O O . GLU A 1 162 ? 6.399 -2.413 6.573 1.00 69.69 162 GLU A O 1
ATOM 1281 N N . ILE A 1 163 ? 8.489 -3.096 6.101 1.00 56.19 163 ILE A N 1
ATOM 1282 C CA . ILE A 1 163 ? 9.142 -2.697 7.368 1.00 56.19 163 ILE A CA 1
ATOM 1283 C C . ILE A 1 163 ? 8.899 -1.215 7.723 1.00 56.19 163 ILE A C 1
ATOM 1285 O O . ILE A 1 163 ? 9.015 -0.826 8.887 1.00 56.19 163 ILE A O 1
ATOM 1289 N N . TYR A 1 164 ? 8.547 -0.388 6.734 1.00 52.50 164 TYR A N 1
ATOM 1290 C CA . TYR A 1 164 ? 8.453 1.065 6.870 1.00 52.50 164 TYR A CA 1
ATOM 1291 C C . TYR A 1 164 ? 7.148 1.695 6.357 1.00 52.50 164 TYR A C 1
ATOM 1293 O O . TYR A 1 164 ? 7.059 2.923 6.355 1.00 52.50 164 TYR A O 1
ATOM 1301 N N . ASP A 1 165 ? 6.123 0.929 5.963 1.00 52.88 165 ASP A N 1
ATOM 1302 C CA . ASP A 1 165 ? 5.026 1.512 5.177 1.00 52.88 165 ASP A CA 1
ATOM 1303 C C . ASP A 1 165 ? 3.713 1.738 5.931 1.00 52.88 165 ASP A C 1
ATOM 1305 O O . ASP A 1 165 ? 2.900 0.865 6.220 1.00 52.88 165 ASP A O 1
ATOM 1309 N N . PHE A 1 166 ? 3.462 3.025 6.144 1.00 69.69 166 PHE A N 1
ATOM 1310 C CA . PHE A 1 166 ? 2.251 3.620 6.694 1.00 69.69 166 PHE A CA 1
ATOM 1311 C C . PHE A 1 166 ? 1.177 3.855 5.643 1.00 69.69 166 PHE A C 1
ATOM 1313 O O . PHE A 1 166 ? 0.403 4.806 5.776 1.00 69.69 166 PHE A O 1
ATOM 1320 N N . ALA A 1 167 ? 1.142 3.040 4.585 1.00 88.00 167 ALA A N 1
ATOM 1321 C CA . ALA A 1 167 ? 0.295 3.286 3.424 1.00 88.00 167 ALA A CA 1
ATOM 1322 C C . ALA A 1 167 ? -1.149 3.568 3.857 1.00 88.00 167 ALA A C 1
ATOM 1324 O O . ALA A 1 167 ? -1.690 4.629 3.557 1.00 88.00 167 ALA A O 1
ATOM 1325 N N . TYR A 1 168 ? -1.737 2.698 4.679 1.00 92.38 168 TYR A N 1
ATOM 1326 C CA . TYR A 1 168 ? -3.091 2.909 5.185 1.00 92.38 168 TYR A CA 1
ATOM 1327 C C . TYR A 1 168 ? -3.216 4.103 6.131 1.00 92.38 168 TYR A C 1
ATOM 1329 O O . TYR A 1 168 ? -4.220 4.805 6.064 1.00 92.38 168 TYR A O 1
ATOM 1337 N N . GLN A 1 169 ? -2.217 4.402 6.968 1.00 91.38 169 GLN A N 1
ATOM 1338 C CA . GLN A 1 169 ? -2.287 5.575 7.847 1.00 91.38 169 GLN A CA 1
ATOM 1339 C C . GLN A 1 169 ? -2.301 6.884 7.046 1.00 91.38 169 GLN A C 1
ATOM 1341 O O . GLN A 1 169 ? -3.140 7.747 7.304 1.00 91.38 169 GLN A O 1
ATOM 1346 N N . TYR A 1 170 ? -1.436 7.017 6.037 1.00 91.81 170 TYR A N 1
ATOM 1347 C CA . TYR A 1 170 ? -1.465 8.158 5.123 1.00 91.81 170 TYR A CA 1
ATOM 1348 C C . TYR A 1 170 ? -2.750 8.202 4.310 1.00 91.81 170 TYR A C 1
ATOM 1350 O O . TYR A 1 170 ? -3.305 9.281 4.118 1.00 91.81 170 TYR A O 1
ATOM 1358 N N . LEU A 1 171 ? -3.258 7.054 3.859 1.00 94.25 171 LEU A N 1
ATOM 1359 C CA . LEU A 1 171 ? -4.514 7.011 3.125 1.00 94.25 171 LEU A CA 1
ATOM 1360 C C . LEU A 1 171 ? -5.702 7.427 4.000 1.00 94.25 171 LEU A C 1
ATOM 1362 O O . LEU A 1 171 ? -6.560 8.157 3.510 1.00 94.25 171 LEU A O 1
ATOM 1366 N N . TYR A 1 172 ? -5.757 7.034 5.277 1.00 95.62 172 TYR A N 1
ATOM 1367 C CA . TYR A 1 172 ? -6.785 7.508 6.212 1.00 95.62 172 TYR A CA 1
ATOM 1368 C C . TYR A 1 172 ? -6.726 9.025 6.383 1.00 95.62 172 TYR A C 1
ATOM 1370 O O . TYR A 1 172 ? -7.750 9.690 6.240 1.00 95.62 172 TYR A O 1
ATOM 1378 N N . ILE A 1 173 ? -5.532 9.579 6.603 1.00 94.31 173 ILE A N 1
ATOM 1379 C CA . ILE A 1 173 ? -5.322 11.029 6.722 1.00 94.31 173 ILE A CA 1
ATOM 1380 C C . ILE A 1 173 ? -5.725 11.745 5.426 1.00 94.31 173 ILE A C 1
ATOM 1382 O O . ILE A 1 173 ? -6.462 12.728 5.459 1.00 94.31 173 ILE A O 1
ATOM 1386 N N . TRP A 1 174 ? -5.297 11.234 4.271 1.00 94.94 174 TRP A N 1
ATOM 1387 C CA . TRP A 1 174 ? -5.643 11.789 2.964 1.00 94.94 174 TRP A CA 1
ATOM 1388 C C . TRP A 1 174 ? -7.156 11.782 2.723 1.00 94.94 174 TRP A C 1
ATOM 1390 O O . TRP A 1 174 ? -7.714 12.785 2.284 1.00 94.94 174 TRP A O 1
ATOM 1400 N N . GLN A 1 175 ? -7.839 10.682 3.045 1.00 95.50 175 GLN A N 1
ATOM 1401 C CA . GLN A 1 175 ? -9.296 10.592 2.945 1.00 95.50 175 GLN A CA 1
ATOM 1402 C C . GLN A 1 175 ? -9.999 11.544 3.918 1.00 95.50 175 GLN A C 1
ATOM 1404 O O . GLN A 1 175 ? -11.032 12.116 3.570 1.00 95.50 175 GLN A O 1
ATOM 1409 N N . ALA A 1 176 ? -9.426 11.770 5.099 1.00 95.75 176 ALA A N 1
ATOM 1410 C CA . ALA A 1 176 ? -9.961 12.715 6.066 1.00 95.75 176 ALA A CA 1
ATOM 1411 C C . ALA A 1 176 ? -9.879 14.170 5.600 1.00 95.75 176 ALA A C 1
ATOM 1413 O O . ALA A 1 176 ? -10.861 14.902 5.713 1.00 95.75 176 ALA A O 1
ATOM 1414 N N . PHE A 1 177 ? -8.787 14.569 4.941 1.00 95.12 177 PHE A N 1
ATOM 1415 C CA . PHE A 1 177 ? -8.722 15.864 4.251 1.00 95.12 177 PHE A CA 1
ATOM 1416 C C . PHE A 1 177 ? -9.764 16.007 3.130 1.00 95.12 177 PHE A C 1
ATOM 1418 O O . PHE A 1 177 ? -10.108 17.122 2.742 1.00 95.12 177 PHE A O 1
ATOM 1425 N N . ARG A 1 178 ? -10.300 14.892 2.620 1.00 95.31 178 ARG A N 1
ATOM 1426 C CA . ARG A 1 178 ? -11.400 14.862 1.642 1.00 95.31 178 ARG A CA 1
ATOM 1427 C C . ARG A 1 178 ? -12.786 14.734 2.284 1.00 95.31 178 ARG A C 1
ATOM 1429 O O . ARG A 1 178 ? -13.763 14.540 1.564 1.00 95.31 178 ARG A O 1
ATOM 1436 N N . GLY A 1 179 ? -12.880 14.850 3.607 1.00 94.38 179 GLY A N 1
ATOM 1437 C CA . GLY A 1 179 ? -14.136 14.860 4.355 1.00 94.38 179 GLY A CA 1
ATOM 1438 C C . GLY A 1 179 ? -14.613 13.497 4.854 1.00 94.38 179 GLY A C 1
ATOM 1439 O O . GLY A 1 179 ? -15.714 13.420 5.395 1.00 94.38 179 GLY A O 1
ATOM 1440 N N . ARG A 1 180 ? -13.832 12.417 4.704 1.00 94.75 180 ARG A N 1
ATOM 1441 C CA . ARG A 1 180 ? -14.169 11.139 5.356 1.00 94.75 180 ARG A CA 1
ATOM 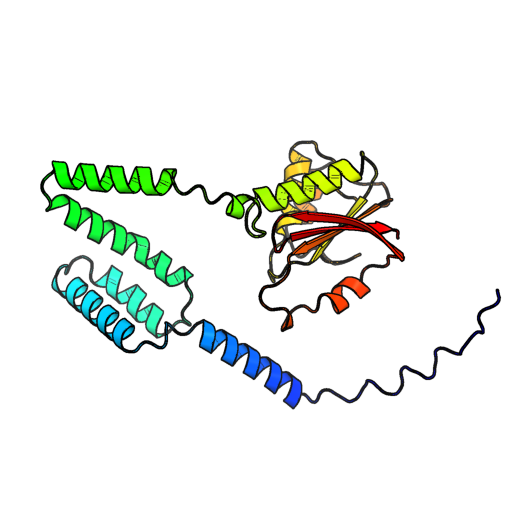1442 C C . ARG A 1 180 ? -13.837 11.180 6.855 1.00 94.75 180 ARG A C 1
ATOM 1444 O O . ARG A 1 180 ? -12.875 11.837 7.243 1.00 94.75 180 ARG A O 1
ATOM 1451 N N . PRO A 1 181 ? -14.596 10.486 7.717 1.00 94.88 181 PRO A N 1
ATOM 1452 C CA . PRO A 1 181 ? -14.261 10.417 9.136 1.00 94.88 181 PRO A CA 1
ATOM 1453 C C . PRO A 1 181 ? -12.949 9.652 9.341 1.00 94.88 181 PRO A C 1
ATOM 1455 O O . PRO A 1 181 ? -12.702 8.658 8.666 1.00 94.88 181 PRO A O 1
ATOM 1458 N N . LEU A 1 182 ? -12.110 10.098 10.277 1.00 96.38 182 LEU A N 1
ATOM 1459 C CA . LEU A 1 182 ? -10.937 9.326 10.686 1.00 96.38 182 LEU A CA 1
ATOM 1460 C C . LEU A 1 182 ? -11.364 8.116 11.534 1.00 96.38 182 LEU A C 1
ATOM 1462 O O . LEU A 1 182 ? -12.298 8.245 12.330 1.00 96.38 182 LEU A O 1
ATOM 1466 N N . PRO A 1 183 ? -10.651 6.978 11.440 1.00 96.00 183 PRO A N 1
ATOM 1467 C CA . PRO A 1 183 ? -10.729 5.942 12.464 1.00 96.00 183 PRO A CA 1
ATOM 1468 C C . PRO A 1 183 ? -10.338 6.524 13.829 1.00 96.00 183 PRO A C 1
ATOM 1470 O O . PRO A 1 183 ? -9.452 7.381 13.905 1.00 96.00 183 PRO A O 1
ATOM 1473 N N . THR A 1 184 ? -10.946 6.028 14.906 1.00 95.62 184 THR A N 1
ATOM 1474 C CA . THR A 1 184 ? -10.558 6.367 16.284 1.00 95.62 184 THR A CA 1
ATOM 1475 C C . THR A 1 184 ? -9.104 6.023 16.549 1.00 95.62 184 THR A C 1
ATOM 1477 O O . THR A 1 184 ? -8.371 6.807 17.147 1.00 95.62 184 THR A O 1
ATOM 1480 N N . GLU A 1 185 ? -8.675 4.867 16.057 1.00 94.12 185 GLU A N 1
ATOM 1481 C CA . GLU A 1 185 ? -7.288 4.449 16.096 1.00 94.12 185 GLU A CA 1
ATOM 1482 C C . GLU A 1 185 ? -6.919 3.812 14.760 1.00 94.12 185 GLU A C 1
ATOM 1484 O O . GLU A 1 185 ? -7.700 3.060 14.179 1.00 94.12 185 GLU A O 1
ATOM 1489 N N . PHE A 1 186 ? -5.729 4.124 14.253 1.00 94.00 186 PHE A N 1
ATOM 1490 C CA . PHE A 1 186 ? -5.197 3.468 13.067 1.00 94.00 186 PHE A CA 1
ATOM 1491 C C . PHE A 1 186 ? -3.674 3.372 13.135 1.0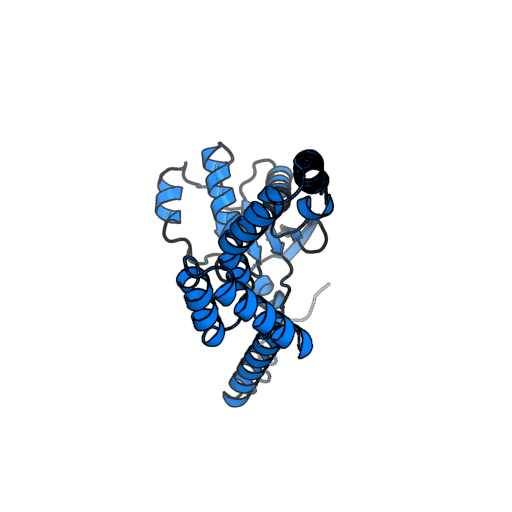0 94.00 186 PHE A C 1
ATOM 1493 O O . PHE A 1 186 ? -2.964 4.387 13.155 1.00 94.00 186 PHE A O 1
ATOM 1500 N N . SER A 1 187 ? -3.173 2.147 13.227 1.00 92.38 187 SER A N 1
ATOM 1501 C CA . SER A 1 187 ? -1.790 1.833 13.595 1.00 92.38 187 SER A CA 1
ATOM 1502 C C . SER A 1 187 ? -1.449 0.385 13.227 1.00 92.38 187 SER A C 1
ATOM 1504 O O . SER A 1 187 ? -2.283 -0.361 12.724 1.00 92.38 187 SER A O 1
ATOM 1506 N N . TYR A 1 188 ? -0.203 -0.024 13.470 1.00 89.69 188 TYR A N 1
ATOM 1507 C CA . TYR A 1 188 ? 0.192 -1.426 13.323 1.00 89.69 188 TYR A CA 1
ATOM 1508 C C . TYR A 1 188 ? -0.499 -2.323 14.363 1.00 89.69 188 TYR A C 1
ATOM 1510 O O . TYR A 1 188 ? -0.967 -3.402 14.034 1.00 89.69 188 TYR A O 1
ATOM 1518 N N . GLN A 1 189 ? -0.606 -1.868 15.611 1.00 90.06 189 GLN A N 1
ATOM 1519 C CA . GLN A 1 189 ? -1.188 -2.611 16.734 1.00 90.06 189 GLN A CA 1
ATOM 1520 C C . GLN A 1 189 ? -1.815 -1.624 17.736 1.00 90.06 189 GLN A C 1
ATOM 1522 O O . GLN A 1 189 ? -1.420 -0.448 17.736 1.00 90.06 189 GLN A O 1
ATOM 1527 N N . PRO A 1 190 ? -2.714 -2.083 18.624 1.00 92.75 190 PRO A N 1
ATOM 1528 C CA . PRO A 1 190 ? -3.319 -1.230 19.642 1.00 92.75 190 PRO A CA 1
ATOM 1529 C C . PRO A 1 190 ? -2.274 -0.492 20.488 1.00 92.75 190 PRO A C 1
ATOM 1531 O O . PRO A 1 190 ? -1.319 -1.089 20.990 1.00 92.75 190 PRO A O 1
ATOM 1534 N N . GLY A 1 191 ? -2.442 0.820 20.631 1.00 88.88 191 GLY A N 1
ATOM 1535 C CA . GLY A 1 191 ? -1.592 1.692 21.438 1.00 88.88 191 GLY A CA 1
ATOM 1536 C C . GLY A 1 191 ? -0.163 1.882 20.919 1.00 88.88 191 GLY A C 1
ATOM 1537 O O . GLY A 1 191 ? 0.649 2.488 21.620 1.00 88.88 191 GLY A O 1
ATOM 1538 N N . ALA A 1 192 ? 0.183 1.381 19.726 1.00 85.50 192 ALA A N 1
ATOM 1539 C CA . ALA A 1 192 ? 1.532 1.561 19.201 1.00 85.50 192 ALA A CA 1
ATOM 1540 C C . ALA A 1 192 ? 1.862 3.037 18.943 1.00 85.50 192 ALA A C 1
ATOM 1542 O O . ALA A 1 192 ? 1.015 3.796 18.454 1.00 85.50 192 ALA A O 1
ATOM 1543 N N . PRO A 1 193 ? 3.120 3.446 19.205 1.00 74.38 193 PRO A N 1
ATOM 1544 C CA . PRO A 1 193 ? 3.577 4.770 18.838 1.00 74.38 193 PRO A CA 1
ATOM 1545 C C . PRO A 1 193 ? 3.469 4.947 17.329 1.00 74.38 193 PRO A C 1
ATOM 1547 O O . PRO A 1 193 ? 3.586 4.010 16.534 1.00 74.38 193 PRO A O 1
ATOM 1550 N N . THR A 1 194 ? 3.257 6.191 16.928 1.00 71.44 194 THR A N 1
ATOM 1551 C CA . THR A 1 194 ? 3.275 6.497 15.512 1.00 71.44 194 THR A CA 1
ATOM 1552 C C . THR A 1 194 ? 4.713 6.527 15.016 1.00 71.44 194 THR A C 1
ATOM 1554 O O . THR A 1 194 ? 5.532 7.283 15.520 1.00 71.44 194 THR A O 1
ATOM 1557 N N . TYR A 1 195 ? 4.987 5.741 13.985 1.00 73.94 195 TYR A N 1
ATOM 1558 C CA . TYR A 1 195 ? 6.276 5.723 13.301 1.00 73.94 195 TYR A CA 1
ATOM 1559 C C . TYR A 1 195 ? 6.370 6.760 12.150 1.00 73.94 195 TYR A C 1
ATOM 1561 O O . TYR A 1 195 ? 7.457 7.023 11.649 1.00 73.94 195 TYR A O 1
ATOM 1569 N N . ILE A 1 196 ? 5.245 7.365 11.738 1.00 81.31 196 ILE A N 1
ATOM 1570 C CA . ILE A 1 196 ? 5.200 8.602 10.937 1.00 81.31 196 ILE A CA 1
ATOM 1571 C C . ILE A 1 196 ? 5.455 9.808 11.846 1.00 81.31 196 ILE A C 1
ATOM 1573 O O . ILE A 1 196 ? 4.586 10.194 12.635 1.00 81.31 196 ILE A O 1
ATOM 1577 N N . ASN A 1 197 ? 6.602 10.457 11.684 1.00 85.44 197 ASN A N 1
ATOM 1578 C CA . ASN A 1 197 ? 6.967 11.628 12.484 1.00 85.44 197 ASN A CA 1
ATOM 1579 C C . ASN A 1 197 ? 5.957 12.782 12.327 1.00 85.44 197 ASN A C 1
ATOM 1581 O O . ASN A 1 197 ? 5.662 13.504 13.276 1.00 85.44 197 ASN A O 1
ATOM 1585 N N . GLU A 1 198 ? 5.374 12.932 11.139 1.00 88.56 198 GLU A N 1
ATOM 1586 C CA . GLU A 1 198 ? 4.487 14.033 10.769 1.00 88.56 198 GLU A CA 1
ATOM 1587 C C . GLU A 1 198 ? 3.026 13.823 11.195 1.00 88.56 198 GLU A C 1
ATOM 1589 O O . GLU A 1 198 ? 2.242 14.773 11.156 1.00 88.56 198 GLU A O 1
ATOM 1594 N N . LYS A 1 199 ? 2.616 12.616 11.615 1.00 88.12 199 LYS A N 1
ATOM 1595 C CA . LYS A 1 199 ? 1.191 12.301 11.850 1.00 88.12 199 LYS A CA 1
ATOM 1596 C C . LYS A 1 199 ? 0.563 13.211 12.888 1.00 88.12 199 LYS A C 1
ATOM 1598 O O . LYS A 1 199 ? -0.565 13.636 12.689 1.00 88.12 199 LYS A O 1
ATOM 1603 N N . ALA A 1 200 ? 1.270 13.516 13.975 1.00 90.50 200 ALA A N 1
ATOM 1604 C CA . ALA A 1 200 ? 0.747 14.400 15.013 1.00 90.50 200 ALA A CA 1
ATOM 1605 C C . ALA A 1 200 ? 0.426 15.794 14.446 1.00 90.50 200 ALA A C 1
ATOM 1607 O O . ALA A 1 200 ? -0.646 16.334 14.708 1.00 90.50 200 ALA A O 1
ATOM 1608 N N . GLY A 1 201 ? 1.315 16.334 13.604 1.00 92.75 201 GLY A N 1
ATOM 1609 C CA . GLY A 1 201 ? 1.094 17.604 12.913 1.00 92.75 201 GLY A CA 1
ATOM 1610 C C . GLY A 1 201 ? -0.059 17.538 11.910 1.00 92.75 201 GLY A C 1
ATOM 1611 O O . GLY A 1 201 ? -0.878 18.450 11.864 1.00 92.75 201 GLY A O 1
ATOM 1612 N N . LEU A 1 202 ? -0.168 16.443 11.151 1.00 91.62 202 LEU A N 1
ATOM 1613 C CA . LEU A 1 202 ? -1.257 16.235 10.190 1.00 91.62 202 LEU A CA 1
ATOM 1614 C C . LEU A 1 202 ? -2.620 16.079 10.881 1.00 91.62 202 LEU A C 1
ATOM 1616 O O . LEU A 1 202 ? -3.606 16.658 10.433 1.00 91.62 202 LEU A O 1
ATOM 1620 N N . LEU A 1 203 ? -2.679 15.334 11.986 1.00 93.00 203 LEU A N 1
ATOM 1621 C CA . LEU A 1 203 ? -3.900 15.132 12.767 1.00 93.00 203 LEU A CA 1
ATOM 1622 C C . LEU A 1 203 ? -4.366 16.412 13.459 1.00 93.00 203 LEU A C 1
ATOM 1624 O O . LEU A 1 203 ? -5.568 16.625 13.566 1.00 93.00 203 LEU A O 1
ATOM 1628 N N . ALA A 1 204 ? -3.448 17.291 13.869 1.00 94.81 204 ALA A N 1
ATOM 1629 C CA . ALA A 1 204 ? -3.796 18.589 14.446 1.00 94.81 204 ALA A CA 1
ATOM 1630 C C . ALA A 1 204 ? -4.519 19.525 13.455 1.00 94.81 204 ALA A C 1
ATOM 1632 O O . ALA A 1 204 ? -5.174 20.474 13.880 1.00 94.81 204 ALA A O 1
ATOM 1633 N N . MET A 1 205 ? -4.413 19.268 12.145 1.00 94.38 205 MET A N 1
ATOM 1634 C CA . MET A 1 205 ? -5.126 20.014 11.098 1.00 94.38 205 MET A CA 1
ATOM 1635 C C . MET A 1 205 ? -6.523 19.451 10.796 1.00 94.38 205 MET A C 1
ATOM 1637 O O . MET A 1 205 ? -7.269 20.052 10.023 1.00 94.38 205 MET A O 1
ATOM 1641 N N . LEU A 1 206 ? -6.875 18.296 11.365 1.00 94.12 206 LEU A N 1
ATOM 1642 C CA . LEU A 1 206 ? -8.144 17.608 11.145 1.00 94.12 206 LEU A CA 1
ATOM 1643 C C . LEU A 1 206 ? -9.026 17.692 12.402 1.00 94.12 206 LEU A C 1
ATOM 1645 O O . LEU A 1 206 ? -8.517 17.908 13.504 1.00 94.12 206 LEU A O 1
ATOM 1649 N N . PRO A 1 207 ? -10.356 17.525 12.275 1.00 92.50 207 PRO A N 1
ATOM 1650 C CA . PRO A 1 207 ? -11.233 17.460 13.436 1.00 92.50 207 PRO A CA 1
ATOM 1651 C C . PRO A 1 207 ? -10.791 16.350 14.405 1.00 92.50 207 PRO A C 1
ATOM 1653 O O . PRO A 1 207 ? -10.490 15.240 13.956 1.00 92.50 207 PRO A O 1
ATOM 1656 N N . PRO A 1 208 ? -10.763 16.614 15.724 1.00 89.94 208 PRO A N 1
ATOM 1657 C CA . PRO A 1 208 ? -10.329 15.623 16.696 1.00 89.94 208 PRO A CA 1
ATOM 1658 C C . PRO A 1 208 ? -11.312 14.450 16.753 1.00 89.94 208 PRO A C 1
ATOM 1660 O O . PRO A 1 208 ? -12.530 14.641 16.737 1.00 89.94 208 PRO A O 1
ATOM 1663 N N . VAL A 1 209 ? -10.782 13.234 16.886 1.00 89.56 209 VAL A N 1
ATOM 1664 C CA . VAL A 1 209 ? -11.600 12.042 17.132 1.00 89.56 209 VAL A CA 1
ATOM 1665 C C . VAL A 1 209 ? -11.784 11.874 18.636 1.00 89.56 209 VAL A C 1
ATOM 1667 O O . VAL A 1 209 ? -10.815 11.716 19.370 1.00 89.56 209 VAL A O 1
ATOM 1670 N N . THR A 1 210 ? -13.027 11.947 19.110 1.00 85.19 210 THR A N 1
ATOM 1671 C CA . THR A 1 210 ? -13.352 11.935 20.551 1.00 85.19 210 THR A CA 1
ATOM 1672 C C . THR A 1 210 ? -14.084 10.678 21.010 1.00 85.19 210 THR A C 1
ATOM 1674 O O . THR A 1 210 ? -14.272 10.475 22.208 1.00 85.19 210 THR A O 1
ATOM 1677 N N . LYS A 1 211 ? -14.517 9.832 20.072 1.00 91.50 211 LYS A N 1
ATOM 1678 C CA . LYS A 1 211 ? -15.300 8.626 20.357 1.00 91.50 211 LYS A CA 1
ATOM 1679 C C . LYS A 1 211 ? -14.391 7.410 20.452 1.00 91.50 211 LYS A C 1
ATOM 1681 O O . LYS A 1 211 ? -13.503 7.264 19.619 1.00 91.50 211 LYS A O 1
ATOM 1686 N N . GLN A 1 212 ? -14.653 6.538 21.424 1.00 92.25 212 GLN A N 1
ATOM 1687 C CA . GLN A 1 212 ? -14.016 5.221 21.524 1.00 92.25 212 GLN A CA 1
ATOM 1688 C C . GLN A 1 212 ? -14.449 4.322 20.355 1.00 92.25 212 GLN A C 1
ATOM 1690 O O . GLN A 1 212 ? -15.554 4.522 19.846 1.00 92.25 212 GLN A O 1
ATOM 1695 N N . PRO A 1 213 ? -13.604 3.377 19.905 1.00 93.31 213 PRO A N 1
ATOM 1696 C CA . PRO A 1 213 ? -13.957 2.507 18.793 1.00 93.31 213 PRO A CA 1
ATOM 1697 C C . PRO A 1 213 ? -15.036 1.506 19.229 1.00 93.31 213 PRO A C 1
ATOM 1699 O O . PRO A 1 213 ? -14.892 0.842 20.252 1.00 93.31 213 PRO A O 1
ATOM 1702 N N . GLU A 1 214 ? -16.107 1.394 18.445 1.00 94.50 214 GLU A N 1
ATOM 1703 C CA . GLU A 1 214 ? -17.154 0.373 18.616 1.00 94.50 214 GLU A CA 1
ATOM 1704 C C . GLU A 1 214 ? -16.858 -0.871 17.768 1.00 94.50 214 GLU A C 1
ATOM 1706 O O . GLU A 1 214 ? -17.261 -1.979 18.113 1.00 94.50 214 GLU A O 1
ATOM 1711 N N . LEU A 1 215 ? -16.116 -0.688 16.672 1.00 96.81 215 LEU A N 1
ATOM 1712 C CA . LEU A 1 215 ? -15.739 -1.737 15.731 1.00 96.81 215 LEU A CA 1
ATOM 1713 C C . LEU A 1 215 ? -14.220 -1.813 15.584 1.00 96.81 215 LEU A C 1
ATOM 1715 O O . LEU A 1 215 ? -13.526 -0.795 15.654 1.00 96.81 215 LEU A O 1
ATOM 1719 N N . ILE A 1 216 ? -13.705 -3.011 15.316 1.00 97.88 216 ILE A N 1
ATOM 1720 C CA . ILE A 1 216 ? -12.290 -3.233 15.022 1.00 97.88 216 ILE A CA 1
ATOM 1721 C C . ILE A 1 216 ? -12.173 -3.881 13.645 1.00 97.88 216 ILE A C 1
ATOM 1723 O O . ILE A 1 216 ? -12.805 -4.900 13.362 1.00 97.88 216 ILE A O 1
ATOM 1727 N N . PHE A 1 217 ? -11.333 -3.294 12.798 1.00 98.38 217 PHE A N 1
ATOM 1728 C CA . PHE A 1 217 ? -10.994 -3.828 11.487 1.00 98.38 217 PHE A CA 1
ATOM 1729 C C . PHE A 1 217 ? -9.507 -4.150 11.400 1.00 98.38 217 PHE A C 1
ATOM 1731 O O . PHE A 1 217 ? -8.663 -3.375 11.847 1.00 98.38 217 PHE A O 1
ATOM 1738 N N . LEU A 1 218 ? -9.184 -5.283 10.787 1.00 97.56 218 LEU A N 1
ATOM 1739 C CA . LEU A 1 218 ? -7.820 -5.731 10.543 1.00 97.56 218 LEU A CA 1
ATOM 1740 C C . LEU A 1 218 ? -7.571 -5.729 9.043 1.00 97.56 218 LEU A C 1
ATOM 1742 O O . LEU A 1 218 ? -8.293 -6.398 8.308 1.00 97.56 218 LEU A O 1
ATOM 1746 N N . ILE A 1 219 ? -6.557 -5.002 8.584 1.00 96.75 219 ILE A N 1
ATOM 1747 C CA . ILE A 1 219 ? -6.082 -5.091 7.203 1.00 96.75 219 ILE A CA 1
ATOM 1748 C C . ILE A 1 219 ? -4.842 -5.973 7.188 1.00 96.75 219 ILE A C 1
ATOM 1750 O O . ILE A 1 219 ? -3.861 -5.667 7.863 1.00 96.75 219 ILE A O 1
ATOM 1754 N N . ILE A 1 220 ? -4.893 -7.058 6.423 1.00 95.00 220 ILE A N 1
ATOM 1755 C CA . ILE A 1 220 ? -3.873 -8.102 6.415 1.00 95.00 220 ILE A CA 1
ATOM 1756 C C . ILE A 1 220 ? -3.356 -8.247 4.988 1.00 95.00 220 ILE A C 1
ATOM 1758 O O . ILE A 1 220 ? -4.055 -8.731 4.095 1.00 95.00 220 ILE A O 1
ATOM 1762 N N . GLU A 1 221 ? -2.112 -7.832 4.785 1.00 93.25 221 GLU A N 1
ATOM 1763 C CA . GLU A 1 221 ? -1.349 -8.072 3.568 1.00 93.25 221 GLU A CA 1
ATOM 1764 C C . GLU A 1 221 ? -0.390 -9.235 3.815 1.00 93.25 221 GLU A C 1
ATOM 1766 O O . GLU A 1 221 ? 0.500 -9.165 4.662 1.00 93.25 221 GLU A O 1
ATOM 1771 N N . LYS A 1 222 ? -0.583 -10.339 3.089 1.00 88.50 222 LYS A N 1
ATOM 1772 C CA . LYS A 1 222 ? 0.237 -11.542 3.248 1.00 88.50 222 LYS A CA 1
ATOM 1773 C C . LYS A 1 222 ? 1.678 -11.222 2.845 1.00 88.50 222 LYS A C 1
ATOM 1775 O O . LYS A 1 222 ? 1.887 -10.793 1.706 1.00 88.50 222 LYS A O 1
ATOM 1780 N N . PRO A 1 223 ? 2.667 -11.409 3.734 1.00 80.12 223 PRO A N 1
ATOM 1781 C CA . PRO A 1 223 ? 4.053 -11.170 3.389 1.00 80.12 223 PRO A CA 1
ATOM 1782 C C . PRO A 1 223 ? 4.565 -12.254 2.445 1.00 80.12 223 PRO A C 1
ATOM 1784 O O . PRO A 1 223 ? 4.224 -13.426 2.595 1.00 80.12 223 PRO A O 1
ATOM 1787 N N . ASP A 1 224 ? 5.439 -11.866 1.519 1.00 71.81 224 ASP A N 1
ATOM 1788 C CA . ASP A 1 224 ? 6.127 -12.826 0.647 1.00 71.81 224 ASP A CA 1
ATOM 1789 C C . ASP A 1 224 ? 7.165 -13.634 1.454 1.00 71.81 224 ASP A C 1
ATOM 1791 O O . ASP A 1 224 ? 7.467 -14.781 1.132 1.00 71.81 224 ASP A O 1
ATOM 1795 N N . ASN A 1 225 ? 7.653 -13.058 2.563 1.00 68.31 225 ASN A N 1
ATOM 1796 C CA . ASN A 1 225 ? 8.579 -13.680 3.504 1.00 68.31 225 ASN A CA 1
ATOM 1797 C C . ASN A 1 225 ? 8.002 -13.655 4.939 1.00 68.31 225 ASN A C 1
ATOM 1799 O O . ASN A 1 225 ? 8.119 -12.673 5.672 1.00 68.31 225 ASN A O 1
ATOM 1803 N N . ILE A 1 226 ? 7.359 -14.757 5.340 1.00 64.50 226 ILE A N 1
ATOM 1804 C CA . ILE A 1 226 ? 6.630 -14.902 6.618 1.00 64.50 226 ILE A CA 1
ATOM 1805 C C . ILE A 1 226 ? 7.574 -14.868 7.842 1.00 64.50 226 ILE A C 1
ATOM 1807 O O . ILE A 1 226 ? 7.142 -14.585 8.961 1.00 64.50 226 ILE A O 1
ATOM 1811 N N . TRP A 1 227 ? 8.874 -15.124 7.658 1.00 64.94 227 TRP A N 1
ATOM 1812 C CA . TRP A 1 227 ? 9.813 -15.371 8.759 1.00 64.94 227 TRP A CA 1
ATOM 1813 C C . TRP A 1 227 ? 10.155 -14.135 9.601 1.00 64.94 227 TRP A C 1
ATOM 1815 O O . TRP A 1 227 ? 10.475 -14.279 10.781 1.00 64.94 227 TRP A O 1
ATOM 1825 N N . HIS A 1 228 ? 10.067 -12.927 9.039 1.00 66.75 228 HIS A N 1
ATOM 1826 C CA . HIS A 1 228 ? 10.427 -11.694 9.753 1.00 66.75 228 HIS A CA 1
ATOM 1827 C C . HIS A 1 228 ? 9.293 -11.111 10.601 1.00 66.75 228 HIS A C 1
ATOM 1829 O O . HIS A 1 228 ? 9.558 -10.416 11.582 1.00 66.75 228 HIS A O 1
ATOM 1835 N N . TYR A 1 229 ? 8.043 -11.429 10.266 1.00 71.69 229 TYR A N 1
ATOM 1836 C CA . TYR A 1 229 ? 6.860 -10.864 10.910 1.00 71.69 229 TYR A CA 1
ATOM 1837 C C . TYR A 1 229 ? 5.830 -11.968 11.117 1.00 71.69 229 TYR A C 1
ATOM 1839 O O . TYR A 1 229 ? 4.986 -12.162 10.255 1.00 71.69 229 TYR A O 1
ATOM 1847 N N . PRO A 1 230 ? 5.858 -12.733 12.220 1.00 84.31 230 PRO A N 1
ATOM 1848 C CA . PRO A 1 230 ? 4.921 -13.836 12.393 1.00 84.31 230 PRO A CA 1
ATOM 1849 C C . PRO A 1 230 ? 3.496 -13.303 12.587 1.00 84.31 230 PRO A C 1
ATOM 1851 O O . PRO A 1 230 ? 3.211 -12.659 13.599 1.00 84.31 230 PRO A O 1
ATOM 1854 N N . PHE A 1 231 ? 2.603 -13.597 11.640 1.00 88.50 231 PHE A N 1
ATOM 1855 C CA . PHE A 1 231 ? 1.197 -13.173 11.666 1.00 88.50 231 PHE A CA 1
ATOM 1856 C C . PHE A 1 231 ? 0.509 -13.504 12.996 1.00 88.50 231 PHE A C 1
ATOM 1858 O O . PHE A 1 231 ? -0.093 -12.637 13.618 1.00 88.50 231 PHE A O 1
ATOM 1865 N N . GLU A 1 232 ? 0.699 -14.725 13.497 1.00 89.94 232 GLU A N 1
ATOM 1866 C CA . GLU A 1 232 ? 0.144 -15.180 14.779 1.00 89.94 232 GLU A CA 1
ATOM 1867 C C . GLU A 1 232 ? 0.622 -14.346 15.975 1.00 89.94 232 GLU A C 1
ATOM 1869 O O . GLU A 1 232 ? -0.125 -14.095 16.920 1.00 89.94 232 GLU A O 1
ATOM 1874 N N . SER A 1 233 ? 1.882 -13.905 15.954 1.00 89.25 233 SER A N 1
ATOM 1875 C CA . SER A 1 233 ? 2.442 -13.067 17.018 1.00 89.25 233 SER A CA 1
ATOM 1876 C C . SER A 1 233 ? 1.894 -11.647 16.971 1.00 89.25 233 SER A C 1
ATOM 1878 O O . SER A 1 233 ? 1.783 -11.013 18.017 1.00 89.25 233 SER A O 1
ATOM 1880 N N . TRP A 1 234 ? 1.572 -11.139 15.782 1.00 90.50 234 TRP A N 1
ATOM 1881 C CA . TRP A 1 234 ? 0.887 -9.862 15.621 1.00 90.50 234 TRP A CA 1
ATOM 1882 C C . TRP A 1 234 ? -0.578 -9.961 16.056 1.00 90.50 234 TRP A C 1
ATOM 1884 O O . TRP A 1 234 ? -1.029 -9.162 16.872 1.00 90.50 234 TRP A O 1
ATOM 1894 N N . LEU A 1 235 ? -1.290 -10.994 15.602 1.00 93.31 235 LEU A N 1
ATOM 1895 C CA . LEU A 1 235 ? -2.714 -11.188 15.869 1.00 93.31 235 LEU A CA 1
ATOM 1896 C C . LEU A 1 235 ? -3.015 -11.293 17.373 1.00 93.31 235 LEU A C 1
ATOM 1898 O O . LEU A 1 235 ? -3.985 -10.712 17.844 1.00 93.31 235 LEU A O 1
ATOM 1902 N N . LYS A 1 236 ? -2.134 -11.940 18.150 1.00 93.50 236 LYS A N 1
ATOM 1903 C CA . LYS A 1 236 ? -2.227 -12.030 19.624 1.00 93.50 236 LYS A CA 1
ATOM 1904 C C . LYS A 1 236 ? -2.150 -10.690 20.360 1.00 93.50 236 LYS A C 1
ATOM 1906 O O . LYS A 1 236 ? -2.462 -10.641 21.545 1.00 93.50 236 LYS A O 1
ATOM 1911 N N . GLN A 1 237 ? -1.682 -9.631 19.704 1.00 92.00 237 GLN A N 1
ATOM 1912 C CA . GLN A 1 237 ? -1.596 -8.291 20.296 1.00 92.00 237 GLN A CA 1
ATOM 1913 C C . GLN A 1 237 ? -2.910 -7.524 20.162 1.00 92.00 237 GLN A C 1
ATOM 1915 O O . GLN A 1 237 ? -3.073 -6.468 20.769 1.00 92.00 237 GLN A O 1
ATOM 1920 N N . ILE A 1 238 ? -3.843 -8.054 19.374 1.00 94.31 238 ILE A N 1
ATOM 1921 C CA . ILE A 1 238 ? -5.172 -7.502 19.189 1.00 94.31 238 ILE A CA 1
ATOM 1922 C C . ILE A 1 238 ? -6.112 -8.324 20.063 1.00 94.31 238 ILE A C 1
ATOM 1924 O O . ILE A 1 238 ? -6.246 -9.533 19.888 1.00 94.31 238 ILE A O 1
ATOM 1928 N N . ASN A 1 239 ? -6.755 -7.665 21.022 1.00 93.00 239 ASN A N 1
ATOM 1929 C CA . ASN A 1 239 ? -7.765 -8.307 21.848 1.00 93.00 239 ASN A CA 1
ATOM 1930 C C . ASN A 1 239 ? -9.092 -8.328 21.082 1.00 93.00 239 ASN A C 1
ATOM 1932 O O . ASN A 1 239 ? -9.690 -7.273 20.878 1.00 93.00 239 ASN A O 1
ATOM 1936 N N . PHE A 1 240 ? -9.501 -9.507 20.623 1.00 95.12 240 PHE A N 1
ATOM 1937 C CA . PHE A 1 240 ? -10.788 -9.733 19.975 1.00 95.12 240 PHE A CA 1
ATOM 1938 C C . PHE A 1 240 ? -11.273 -11.157 20.276 1.00 95.12 240 PHE A C 1
ATOM 1940 O O . PHE A 1 240 ? -10.469 -12.067 20.495 1.00 95.12 240 PHE A O 1
ATOM 1947 N N . SER A 1 241 ? -12.587 -11.347 20.306 1.00 94.62 241 SER A N 1
ATOM 1948 C CA . SER A 1 241 ? -13.239 -12.613 20.646 1.00 94.62 241 SER A CA 1
ATOM 1949 C C . SER A 1 241 ? -13.469 -13.505 19.425 1.00 94.62 241 SER A C 1
ATOM 1951 O O . SER A 1 241 ? -13.202 -14.707 19.476 1.00 94.62 241 SER A O 1
ATOM 1953 N N . GLU A 1 242 ? -13.922 -12.923 18.315 1.00 95.69 242 GLU A N 1
ATOM 1954 C CA . GLU A 1 242 ? -14.188 -13.647 17.071 1.00 95.69 242 GLU A CA 1
ATOM 1955 C C . GLU A 1 242 ? -14.057 -12.769 15.819 1.00 95.69 242 GLU A C 1
ATOM 1957 O O . GLU A 1 242 ? -14.094 -11.537 15.878 1.00 95.69 242 GLU A O 1
ATOM 1962 N N . VAL A 1 243 ? -13.910 -13.424 14.663 1.00 97.44 243 VAL A N 1
ATOM 1963 C CA . VAL A 1 243 ? -13.985 -12.776 13.348 1.00 97.44 243 VAL A CA 1
ATOM 1964 C C . VAL A 1 243 ? -15.447 -12.749 12.913 1.00 97.44 243 VAL A C 1
ATOM 1966 O O . VAL A 1 243 ? -16.040 -13.800 12.683 1.00 97.44 243 VAL A O 1
ATOM 1969 N N . VAL A 1 244 ? -16.007 -11.547 12.794 1.00 97.38 244 VAL A N 1
ATOM 1970 C CA . VAL A 1 244 ? -17.411 -11.309 12.431 1.00 97.38 244 VAL A CA 1
ATOM 1971 C C . VAL A 1 244 ? -17.612 -11.436 10.926 1.00 97.38 244 VAL A C 1
ATOM 1973 O O . VAL A 1 244 ? -18.544 -12.097 10.478 1.00 97.38 244 VAL A O 1
ATOM 1976 N N . ASP A 1 245 ? -16.732 -10.809 10.143 1.00 97.81 245 ASP A N 1
ATOM 1977 C CA . ASP A 1 245 ? -16.795 -10.850 8.682 1.00 97.81 245 ASP A CA 1
ATOM 1978 C C . ASP A 1 245 ? -15.399 -10.747 8.060 1.00 97.81 245 ASP A C 1
ATOM 1980 O O . ASP A 1 245 ? -14.450 -10.246 8.674 1.00 97.81 245 ASP A O 1
ATOM 1984 N N . LYS A 1 246 ? -15.267 -11.221 6.820 1.00 97.31 246 LYS A N 1
ATOM 1985 C CA . LYS A 1 246 ? -14.015 -11.232 6.070 1.00 97.31 246 LYS A CA 1
ATOM 1986 C C . LYS A 1 246 ? -14.234 -10.899 4.599 1.00 97.31 246 LYS A C 1
ATOM 1988 O O . LYS A 1 246 ? -14.915 -11.613 3.864 1.00 97.31 246 LYS A O 1
ATOM 1993 N N . LYS A 1 247 ? -13.499 -9.896 4.120 1.00 97.56 247 LYS A N 1
ATOM 1994 C CA . LYS A 1 247 ? -13.380 -9.568 2.699 1.00 97.56 247 LYS A CA 1
ATOM 1995 C C . LYS A 1 247 ? -12.013 -9.951 2.159 1.00 97.56 247 LYS A C 1
ATOM 1997 O O . LYS A 1 247 ? -10.992 -9.486 2.651 1.00 97.56 247 LYS A O 1
ATOM 2002 N N . ILE A 1 248 ? -12.000 -10.745 1.094 1.00 96.81 248 ILE A N 1
ATOM 2003 C CA . ILE A 1 248 ? -10.789 -11.069 0.333 1.00 96.81 248 ILE A CA 1
ATOM 2004 C C . ILE A 1 248 ? -10.707 -10.131 -0.879 1.00 96.81 248 ILE A C 1
ATOM 2006 O O . ILE A 1 248 ? -11.695 -9.959 -1.601 1.00 96.81 248 ILE A O 1
ATOM 2010 N N . ILE A 1 249 ? -9.546 -9.512 -1.090 1.00 94.50 249 ILE A N 1
ATOM 2011 C CA . ILE A 1 249 ? -9.258 -8.574 -2.179 1.00 94.50 249 ILE A CA 1
ATOM 2012 C C . ILE A 1 249 ? -8.011 -9.081 -2.901 1.00 94.50 249 ILE A C 1
ATOM 2014 O O . ILE A 1 249 ? -6.882 -8.823 -2.499 1.00 94.50 249 ILE A O 1
ATOM 2018 N N . GLY A 1 250 ? -8.221 -9.837 -3.976 1.00 91.00 250 GLY A N 1
ATOM 2019 C CA . GLY A 1 250 ? -7.118 -10.494 -4.671 1.00 91.00 250 GLY A CA 1
ATOM 2020 C C . GLY A 1 250 ? -6.464 -11.610 -3.835 1.00 91.00 250 GLY A C 1
ATOM 2021 O O . GLY A 1 250 ? -7.055 -12.097 -2.869 1.00 91.00 250 GLY A O 1
ATOM 2022 N N . PRO A 1 251 ? -5.262 -12.069 -4.221 1.00 89.50 251 PRO A N 1
ATOM 2023 C CA . PRO A 1 251 ? -4.627 -13.241 -3.608 1.00 89.50 251 PRO A CA 1
ATOM 2024 C C . PRO A 1 251 ? -4.009 -12.973 -2.222 1.00 89.50 251 PRO A C 1
ATOM 2026 O O . PRO A 1 251 ? -3.904 -13.881 -1.387 1.00 89.50 251 PRO A O 1
ATOM 2029 N N . GLU A 1 252 ? -3.602 -11.728 -1.970 1.00 91.62 252 GLU A N 1
ATOM 2030 C CA . GLU A 1 252 ? -2.676 -11.384 -0.882 1.00 91.62 252 GLU A CA 1
ATOM 2031 C C . GLU A 1 252 ? -3.202 -10.327 0.090 1.00 91.62 252 GLU A C 1
ATOM 2033 O O . GLU A 1 252 ? -2.522 -10.038 1.068 1.00 91.62 252 GLU A O 1
ATOM 2038 N N . LEU A 1 253 ? -4.386 -9.758 -0.145 1.00 94.69 253 LEU A N 1
ATOM 2039 C CA . LEU A 1 253 ? -4.979 -8.745 0.722 1.00 94.69 253 LEU A CA 1
ATOM 2040 C C . LEU A 1 253 ? -6.336 -9.222 1.235 1.00 94.69 253 LEU A C 1
ATOM 2042 O O . LEU A 1 253 ? -7.201 -9.669 0.480 1.00 94.69 253 LEU A O 1
ATOM 2046 N N . GLU A 1 254 ? -6.536 -9.102 2.538 1.00 96.75 254 GLU A N 1
ATOM 2047 C CA . GLU A 1 254 ? -7.808 -9.382 3.184 1.00 96.75 254 GLU A CA 1
ATOM 2048 C C . GLU A 1 254 ? -8.097 -8.377 4.297 1.00 96.75 254 GLU A C 1
ATOM 2050 O O . GLU A 1 254 ? -7.192 -7.792 4.891 1.00 96.75 254 GLU A O 1
ATOM 2055 N N . VAL A 1 255 ? -9.383 -8.162 4.555 1.00 97.94 255 VAL A N 1
ATOM 2056 C CA . VAL A 1 255 ? -9.872 -7.271 5.603 1.00 97.94 255 VAL A CA 1
ATOM 2057 C C . VAL A 1 255 ? -10.825 -8.041 6.492 1.00 97.94 255 VAL A C 1
ATOM 2059 O O . VAL A 1 255 ? -11.777 -8.642 5.992 1.00 97.94 255 VAL A O 1
ATOM 2062 N N . TRP A 1 256 ? -10.562 -8.053 7.792 1.00 98.19 256 TRP A N 1
ATOM 2063 C CA . TRP A 1 256 ? -11.402 -8.728 8.776 1.00 98.19 256 TRP A CA 1
ATOM 2064 C C . TRP A 1 256 ? -12.110 -7.686 9.628 1.00 98.19 256 TRP A C 1
ATOM 2066 O O . TRP A 1 256 ? -11.492 -6.713 10.054 1.00 98.19 256 TRP A O 1
ATOM 2076 N N . GLN A 1 257 ? -13.386 -7.906 9.901 1.00 98.19 257 GLN A N 1
ATOM 2077 C CA . GLN A 1 257 ? -14.087 -7.259 10.999 1.00 98.19 257 GLN A CA 1
ATOM 2078 C C . GLN A 1 257 ? -14.050 -8.207 12.191 1.00 98.19 257 GLN A C 1
ATOM 2080 O O . GLN A 1 257 ? -14.383 -9.385 12.047 1.00 98.19 257 GLN A O 1
ATOM 2085 N N . VAL A 1 258 ? -13.651 -7.712 13.356 1.00 97.44 258 VAL A N 1
ATOM 2086 C CA . VAL A 1 258 ? -13.542 -8.528 14.569 1.00 97.44 258 VAL A CA 1
ATOM 2087 C C . VAL A 1 258 ? -14.355 -7.920 15.705 1.00 97.44 258 VAL A C 1
ATOM 2089 O O . VAL A 1 258 ? -14.485 -6.697 15.807 1.00 97.44 258 VAL A O 1
ATOM 2092 N N . ALA A 1 259 ? -14.930 -8.787 16.533 1.00 93.19 259 ALA A N 1
ATOM 2093 C CA . ALA A 1 259 ? -15.634 -8.386 17.741 1.00 93.19 259 ALA A CA 1
ATOM 2094 C C . ALA A 1 259 ? -14.614 -8.223 18.880 1.00 93.19 259 ALA A C 1
ATOM 2096 O O . ALA A 1 259 ? -13.795 -9.127 19.053 1.00 93.19 259 ALA A O 1
ATOM 2097 N N . PRO A 1 260 ? -14.626 -7.108 19.632 1.00 87.81 260 PRO A N 1
ATOM 2098 C CA . PRO A 1 260 ? -13.720 -6.908 20.764 1.00 87.81 260 PRO A CA 1
ATOM 2099 C C . PRO A 1 260 ? -13.845 -7.980 21.864 1.00 87.81 260 PRO A C 1
ATOM 2101 O O . PRO A 1 260 ? -14.812 -8.783 21.851 1.00 87.81 260 PRO A O 1
#

Secondary structure (DSSP, 8-state):
-PPP---GGGSSSSS-----HHHHHHHHHHHHHHHHHHHS--S-HHHHHHHHHHHHHHHHH-GGGHHHHHHHHHHHHHSPP-HHHHHHTHHHHHHHHHHHHHHS-HHHHHHHHHHHHHHHHH---GGGGGSTTSHHHHHHHHHHHHHHHTT--EEEEEE-S-TT--HHHHHHHHHHHTTPPPPSEEESSTTPPPS-TTHHHHHTTSPPP-SPPSEEEEEEEPPS-TTSS-HHHHHTTS--SEEEEEEEETTTEEEEEEE-

Radius of gyration: 26.17 Å; chains: 1; bounding box: 57×47×80 Å

Organism: NCBI:txid1618373

Foldseek 3Di:
DDDDDDDPPPPPPPPPPPCPVVNVVVVVVVVVVVVLVVQPDPPPVVVVVVVVVVLVCVVVVDVPCNCVSVVLVVVCVPDRRDVVSVVSCVVVVVVVLVVVLVPDDVVVSVVVVVCVVCVVVVPPPVLVCLAPVDPNVLVVQVVVVCVVCVPAAAAEAEADQDPQDPPVVVVLLVVQVVPDDHHLYYYNAPPDDDPPPCSVVSQVVGDDDDDDHQKYKYKFFAHPDCVPPPPVVSVVRHDFDDFPDKDRRHDGIIMTITHD